Protein AF-A0A2R6HB61-F1 (afdb_monomer_lite)

Foldseek 3Di:
DAQDDQDAAADWDWQDDDPFWTKIFRCCVHLQSQMKIKGWFPQPPDPPPDDDDDDDDDDDDDDDDDDDDDDDDDDDDDDPPPPPDQAQPIEIEMELDAHYPCVVVVNSSRYAHAEYEYFKPLSLHCRQVVCVVRVHEYEYAQLDPDSVVVHPGHYDYDAQADPSRQWGKFFQDSDPVIGGIWTDNLAEIEGEAQKEQRPLQDFDPQNIGGQLVCLVPRSCVRCPPRQYCKYHYSGHHIDRHSHSVSVVCRRVCSNVCNVRSCVPRVVSSVSSVVVSVVD

Secondary structure (DSSP, 8-state):
--S---SPBS--EEEEEETTEEEEES-TTSTT-BEEEEEE-----------------------------------------------TT-EEEEES---BTTHHHHHHTT-EEEEEE--BTT--TTHHHHHHHHT-PEEEETT--SGGGG--S-EEEE-SBSTTS-PEEEEEEEETTEEEEEEE-SSEEEE-SSEE-STTT--TT-SSEE-TTTTTS--TTTTTT---SEEEESBS--B-SSHHHHHHHHHHHHHHHHHHHHHHHHHHHHHHHHHHHT-

Radius of gyration: 23.42 Å; chains: 1; bounding box: 52×62×68 Å

Structure (mmCIF, N/CA/C/O backbone):
data_AF-A0A2R6HB61-F1
#
_entry.id   AF-A0A2R6HB61-F1
#
loop_
_atom_site.group_PDB
_atom_site.id
_atom_site.type_symbol
_atom_site.label_atom_id
_atom_site.label_alt_id
_atom_site.label_comp_id
_atom_site.label_asym_id
_atom_site.label_entity_id
_atom_site.label_seq_id
_atom_site.pdbx_PDB_ins_code
_atom_site.Cartn_x
_atom_site.Cartn_y
_atom_site.Cartn_z
_atom_site.occupancy
_atom_site.B_iso_or_equiv
_atom_site.auth_seq_id
_atom_site.auth_comp_id
_atom_site.auth_asym_id
_atom_site.auth_atom_id
_atom_site.pdbx_PDB_model_num
ATOM 1 N N . MET A 1 1 ? -7.706 -3.345 -22.003 1.00 61.09 1 MET A N 1
ATOM 2 C CA . MET A 1 1 ? -7.916 -3.243 -20.547 1.00 61.09 1 MET A CA 1
ATOM 3 C C . MET A 1 1 ? -7.964 -1.772 -20.173 1.00 61.09 1 MET A C 1
ATOM 5 O O . MET A 1 1 ? -7.109 -1.030 -20.668 1.00 61.09 1 MET A O 1
ATOM 9 N N . PRO A 1 2 ? -8.967 -1.330 -19.395 1.00 75.31 2 PRO A N 1
ATOM 10 C CA . PRO A 1 2 ? -8.960 0.013 -18.829 1.00 75.31 2 PRO A CA 1
ATOM 11 C C . PRO A 1 2 ? -7.730 0.186 -17.927 1.00 75.31 2 PRO A C 1
ATOM 13 O O . PRO A 1 2 ? -7.207 -0.780 -17.363 1.00 75.31 2 PRO A O 1
ATOM 16 N N . ALA A 1 3 ? -7.227 1.416 -17.826 1.00 71.44 3 ALA A N 1
ATOM 17 C CA . ALA A 1 3 ? -6.182 1.727 -16.853 1.00 71.44 3 ALA A CA 1
ATOM 18 C C . ALA A 1 3 ? -6.773 1.729 -15.434 1.00 71.44 3 ALA A C 1
ATOM 20 O O . ALA A 1 3 ? -6.211 1.089 -14.552 1.00 71.44 3 ALA A O 1
ATOM 21 N N . LYS A 1 4 ? -7.930 2.393 -15.283 1.00 78.12 4 LYS A N 1
ATOM 22 C CA . LYS A 1 4 ? -8.701 2.609 -14.053 1.00 78.12 4 LYS A CA 1
ATOM 23 C C . LYS A 1 4 ? -10.201 2.569 -14.366 1.00 78.12 4 LYS A C 1
ATOM 25 O O . LYS A 1 4 ? -10.605 3.109 -15.397 1.00 78.12 4 LYS A O 1
ATOM 30 N N . VAL A 1 5 ? -11.003 2.017 -13.466 1.00 80.81 5 VAL A N 1
ATOM 31 C CA . VAL A 1 5 ? -12.465 2.111 -13.410 1.00 80.81 5 VAL A CA 1
ATOM 32 C C . VAL A 1 5 ? -12.838 2.901 -12.151 1.00 80.81 5 VAL A C 1
ATOM 34 O O . VAL A 1 5 ? -12.236 2.739 -11.092 1.00 80.81 5 VAL A O 1
ATOM 37 N N . THR A 1 6 ? -13.783 3.833 -12.273 1.00 80.94 6 THR A N 1
ATOM 38 C CA . THR A 1 6 ? -14.200 4.718 -11.167 1.00 80.94 6 THR A CA 1
ATOM 39 C C . THR A 1 6 ? -15.570 4.368 -10.594 1.00 80.94 6 THR A C 1
ATOM 41 O O . THR A 1 6 ? -15.931 4.873 -9.537 1.00 80.94 6 THR A O 1
ATOM 44 N N . SER A 1 7 ? -16.345 3.522 -11.274 1.00 81.56 7 SER A N 1
ATOM 45 C CA . SER A 1 7 ? -17.594 2.983 -10.737 1.00 81.56 7 SER A CA 1
ATOM 46 C C . SER A 1 7 ? -17.308 1.900 -9.702 1.00 81.56 7 SER A C 1
ATOM 48 O O . SER A 1 7 ? -16.421 1.082 -9.926 1.00 81.56 7 SER A O 1
ATOM 50 N N . ARG A 1 8 ? -18.121 1.833 -8.644 1.00 89.25 8 ARG A N 1
ATOM 51 C CA . ARG A 1 8 ? -18.080 0.750 -7.650 1.00 89.25 8 ARG A CA 1
ATOM 52 C C . ARG A 1 8 ? -18.164 -0.628 -8.321 1.00 89.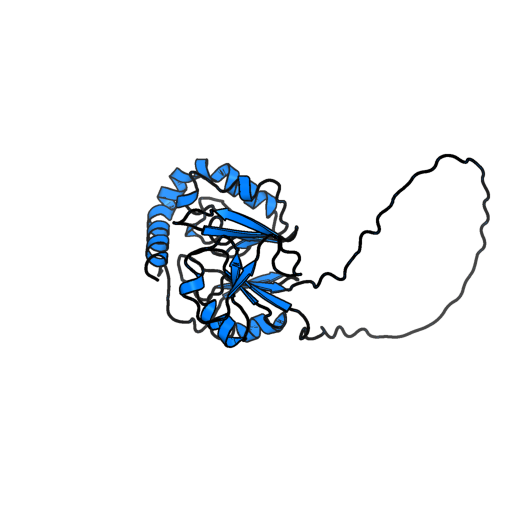25 8 ARG A C 1
ATOM 54 O O . ARG A 1 8 ? -19.012 -0.826 -9.194 1.00 89.25 8 ARG A O 1
ATOM 61 N N . ALA A 1 9 ? -17.326 -1.573 -7.898 1.00 89.50 9 ALA A N 1
ATOM 62 C CA . ALA A 1 9 ? -17.327 -2.930 -8.436 1.00 89.50 9 ALA A CA 1
ATOM 63 C C . ALA A 1 9 ? -18.498 -3.773 -7.896 1.00 89.50 9 ALA A C 1
ATOM 65 O O . ALA A 1 9 ? -18.892 -3.657 -6.733 1.00 89.50 9 ALA A O 1
ATOM 66 N N . SER A 1 10 ? -19.052 -4.645 -8.741 1.00 90.81 10 SER A N 1
ATOM 67 C CA . SER A 1 10 ? -20.101 -5.606 -8.362 1.00 90.81 10 SER A CA 1
ATOM 68 C C . SER A 1 10 ? -19.556 -6.911 -7.781 1.00 90.81 10 SER A C 1
ATOM 70 O O . SER A 1 10 ? -20.318 -7.687 -7.217 1.00 90.81 10 SER A O 1
ATOM 72 N N . GLU A 1 11 ? -18.262 -7.161 -7.947 1.00 92.00 11 GLU A N 1
ATOM 73 C CA . GLU A 1 11 ? -17.544 -8.332 -7.452 1.00 92.00 11 GLU A CA 1
ATOM 74 C C . GLU A 1 11 ? -16.098 -7.941 -7.127 1.00 92.00 11 GLU A C 1
ATOM 76 O O . GLU A 1 11 ? -15.665 -6.829 -7.428 1.00 92.00 11 GLU A O 1
ATOM 81 N N . TYR A 1 12 ? -15.351 -8.849 -6.507 1.00 96.94 12 TYR A N 1
ATOM 82 C CA . TYR A 1 12 ? -13.928 -8.686 -6.235 1.00 96.94 12 TYR A CA 1
ATOM 83 C C . TYR A 1 12 ? -13.213 -10.029 -6.356 1.00 96.94 12 TYR A C 1
ATOM 85 O O . TYR A 1 12 ? -13.816 -11.098 -6.254 1.00 96.94 12 TYR A O 1
ATOM 93 N N . ARG A 1 13 ? -11.893 -9.975 -6.532 1.00 98.31 13 ARG A N 1
ATOM 94 C CA . ARG A 1 13 ? -11.016 -11.142 -6.444 1.00 98.31 13 ARG A CA 1
ATOM 95 C C . ARG A 1 13 ? -10.184 -11.056 -5.173 1.00 98.31 13 ARG A C 1
ATOM 97 O O . ARG A 1 13 ? -9.366 -10.147 -5.052 1.00 98.31 13 ARG A O 1
ATOM 104 N N . VAL A 1 14 ? -10.343 -12.026 -4.275 1.00 98.50 14 VAL A N 1
ATOM 105 C CA . VAL A 1 14 ? -9.378 -12.252 -3.189 1.00 98.50 14 VAL A CA 1
ATOM 106 C C . VAL A 1 14 ? -8.046 -12.654 -3.817 1.00 98.50 14 VAL A C 1
ATOM 108 O O . VAL A 1 14 ? -8.007 -13.557 -4.654 1.00 98.50 14 VAL A O 1
ATOM 111 N N . ILE A 1 15 ? -6.977 -11.954 -3.453 1.00 98.31 15 ILE A N 1
ATOM 112 C CA . ILE A 1 15 ? -5.622 -12.211 -3.959 1.00 98.31 15 ILE A CA 1
ATOM 113 C C . ILE A 1 15 ? -4.767 -12.932 -2.926 1.00 98.31 15 ILE A C 1
ATOM 115 O O . ILE A 1 15 ? -4.015 -13.825 -3.300 1.00 98.31 15 ILE A O 1
ATOM 119 N N . ASP A 1 16 ? -4.969 -12.625 -1.644 1.00 96.06 16 ASP A N 1
ATOM 120 C CA . ASP A 1 16 ? -4.119 -13.099 -0.561 1.00 96.06 16 ASP A CA 1
ATOM 121 C C . ASP A 1 16 ? -4.975 -13.425 0.668 1.00 96.06 16 ASP A C 1
ATOM 123 O O . ASP A 1 16 ? -5.887 -12.670 1.003 1.00 96.06 16 ASP A O 1
ATOM 127 N N . ARG A 1 17 ? -4.664 -14.518 1.372 1.00 97.88 17 ARG A N 1
ATOM 128 C CA . ARG A 1 17 ? -5.171 -14.811 2.723 1.00 97.88 17 ARG A CA 1
ATOM 129 C C . ARG A 1 17 ? -4.016 -15.307 3.577 1.00 97.88 17 ARG A C 1
ATOM 131 O O . ARG A 1 17 ? -3.274 -16.191 3.156 1.00 97.88 17 ARG A O 1
ATOM 138 N N . PHE A 1 18 ? -3.874 -14.750 4.769 1.00 95.56 18 PHE A N 1
ATOM 139 C CA . PHE A 1 18 ? -2.829 -15.111 5.723 1.00 95.56 18 PHE A CA 1
ATOM 140 C C . PHE A 1 18 ? -3.354 -14.918 7.155 1.00 95.56 18 PHE A C 1
ATOM 142 O O . PHE A 1 18 ? -4.407 -14.304 7.330 1.00 95.56 18 PHE A O 1
ATOM 149 N N . PRO A 1 19 ? -2.670 -15.437 8.193 1.00 91.19 19 PRO A N 1
ATOM 150 C CA . PRO A 1 19 ? -3.173 -15.355 9.568 1.00 91.19 19 PRO A CA 1
ATOM 151 C C . PRO A 1 19 ? -3.519 -13.931 10.026 1.00 91.19 19 PRO A C 1
ATOM 153 O O . PRO A 1 19 ? -4.510 -13.738 10.719 1.00 91.19 19 PRO A O 1
ATOM 156 N N . GLY A 1 20 ? -2.740 -12.941 9.580 1.00 93.56 20 GLY A N 1
ATOM 157 C CA . GLY A 1 20 ? -2.920 -11.531 9.926 1.00 93.56 20 GLY A CA 1
ATOM 158 C C . GLY A 1 20 ? -3.808 -10.726 8.973 1.00 93.56 20 GLY A C 1
ATOM 159 O O . GLY A 1 20 ? -3.836 -9.507 9.107 1.00 93.56 20 GLY A O 1
ATOM 160 N N . GLY A 1 21 ? -4.492 -11.335 7.992 1.00 96.75 21 GLY A N 1
ATOM 161 C CA . GLY A 1 21 ? -5.347 -10.553 7.095 1.00 96.75 21 GLY A CA 1
ATOM 162 C C . GLY A 1 21 ? -5.707 -11.155 5.738 1.00 96.75 21 GLY A C 1
ATOM 163 O O . GLY A 1 21 ? -5.531 -12.346 5.454 1.00 96.75 21 GLY A O 1
ATOM 164 N N . VAL A 1 22 ? -6.235 -10.279 4.884 1.00 98.62 22 VAL A N 1
ATOM 165 C CA . VAL A 1 22 ? -6.714 -10.592 3.533 1.00 98.62 22 VAL A CA 1
ATOM 166 C C . VAL A 1 22 ? -6.468 -9.431 2.574 1.00 98.62 22 VAL A C 1
ATOM 168 O O . VAL A 1 22 ? -6.613 -8.267 2.947 1.00 98.62 22 VAL A O 1
ATOM 171 N N . GLY A 1 23 ? -6.130 -9.758 1.327 1.00 98.62 23 GLY A N 1
ATOM 172 C CA . GLY A 1 23 ? -6.000 -8.805 0.228 1.00 98.62 23 GLY A CA 1
ATOM 173 C C . GLY A 1 23 ? -7.040 -9.047 -0.867 1.00 98.62 23 GLY A C 1
ATOM 174 O O . GLY A 1 23 ? -7.374 -10.198 -1.172 1.00 98.62 23 GLY A O 1
ATOM 175 N N . TRP A 1 24 ? -7.529 -7.986 -1.512 1.00 98.69 24 TRP A N 1
ATOM 176 C CA . TRP A 1 24 ? -8.439 -8.090 -2.661 1.00 98.69 24 TRP A CA 1
ATOM 177 C C . TRP A 1 24 ? -8.141 -7.074 -3.764 1.00 98.69 24 TRP A C 1
ATOM 179 O O . TRP A 1 24 ? -7.504 -6.046 -3.549 1.00 98.69 24 TRP A O 1
ATOM 189 N N . ILE A 1 25 ? -8.656 -7.364 -4.961 1.00 98.50 25 ILE A N 1
ATOM 190 C CA . ILE A 1 25 ? -8.730 -6.439 -6.093 1.00 98.50 25 ILE A CA 1
ATOM 191 C C . ILE A 1 25 ? -10.187 -6.362 -6.554 1.00 98.50 25 ILE A C 1
ATOM 193 O O . ILE A 1 25 ? -10.757 -7.369 -6.976 1.00 98.50 25 ILE A O 1
ATOM 197 N N . ALA A 1 26 ? -10.772 -5.164 -6.510 1.00 97.31 26 ALA A N 1
ATOM 198 C CA . ALA A 1 26 ? -12.149 -4.912 -6.949 1.00 97.31 26 ALA A CA 1
ATOM 199 C C . ALA A 1 26 ? -12.317 -5.002 -8.480 1.00 97.31 26 ALA A C 1
ATOM 201 O O . ALA A 1 26 ? -13.315 -5.509 -8.973 1.00 97.31 26 ALA A O 1
ATOM 202 N N . HIS A 1 27 ? -11.308 -4.559 -9.236 1.00 94.88 27 HIS A N 1
ATOM 203 C CA . HIS A 1 27 ? -11.308 -4.564 -10.703 1.00 94.88 27 HIS A CA 1
ATOM 204 C C . HIS A 1 27 ? -10.104 -5.352 -11.246 1.00 94.88 27 HIS A C 1
ATOM 206 O O . HIS A 1 27 ? -9.090 -4.758 -11.633 1.00 94.88 27 HIS A O 1
ATOM 212 N N . PRO A 1 28 ? -10.141 -6.697 -11.218 1.00 93.06 28 PRO A N 1
ATOM 213 C CA . PRO A 1 28 ? -9.009 -7.539 -11.620 1.00 93.06 28 PRO A CA 1
ATOM 214 C C . PRO A 1 28 ? -8.598 -7.379 -13.094 1.00 93.06 28 PRO A C 1
ATOM 216 O O . PRO A 1 28 ? -7.473 -7.725 -13.460 1.00 93.06 28 PRO A O 1
ATOM 219 N N . GLU A 1 29 ? -9.495 -6.860 -13.929 1.00 90.81 29 GLU A N 1
ATOM 220 C CA . GLU A 1 29 ? -9.312 -6.552 -15.346 1.00 90.81 29 GLU A CA 1
ATOM 221 C C . GLU A 1 29 ? -8.618 -5.206 -15.617 1.00 90.81 29 GLU A C 1
ATOM 223 O O . GLU A 1 29 ? -8.231 -4.929 -16.760 1.00 90.81 29 GLU A O 1
ATOM 228 N N . GLU A 1 30 ? -8.463 -4.355 -14.597 1.00 91.94 30 GLU A N 1
ATOM 229 C CA . GLU A 1 30 ? -7.698 -3.118 -14.716 1.00 91.94 30 GLU A CA 1
ATOM 230 C C . GLU A 1 30 ? -6.208 -3.395 -14.872 1.00 91.94 30 GLU A C 1
ATOM 232 O O . GLU A 1 30 ? -5.623 -4.261 -14.224 1.00 91.94 30 GLU A O 1
ATOM 237 N N . THR A 1 31 ? -5.556 -2.550 -15.667 1.00 91.94 31 THR A N 1
ATOM 238 C CA . THR A 1 31 ? -4.100 -2.617 -15.854 1.00 91.94 31 THR A CA 1
ATOM 239 C C . THR A 1 31 ? -3.351 -2.344 -14.547 1.00 91.94 31 THR A C 1
ATOM 241 O O . THR A 1 31 ? -2.302 -2.936 -14.310 1.00 91.94 31 THR A O 1
ATOM 244 N N . MET A 1 32 ? -3.882 -1.454 -13.701 1.00 91.94 32 MET A N 1
ATOM 245 C CA . MET A 1 32 ? -3.258 -1.105 -12.426 1.00 91.94 32 MET A CA 1
ATOM 246 C C . MET A 1 32 ? -3.388 -2.197 -11.365 1.00 91.94 32 MET A C 1
ATOM 248 O O . MET A 1 32 ? -2.577 -2.195 -10.449 1.00 91.94 32 MET A O 1
ATOM 252 N N . GLN A 1 33 ? -4.380 -3.094 -11.453 1.00 96.31 33 GLN A N 1
ATOM 253 C CA . GLN A 1 33 ? -4.638 -4.113 -10.427 1.00 96.31 33 GLN A CA 1
ATOM 254 C C . GLN A 1 33 ? -4.594 -3.540 -8.998 1.00 96.31 33 GLN A C 1
ATOM 256 O O . GLN A 1 33 ? -3.828 -4.006 -8.157 1.00 96.31 33 GLN A O 1
ATOM 261 N N . ARG A 1 34 ? -5.375 -2.479 -8.747 1.00 97.38 34 ARG A N 1
ATOM 262 C CA . ARG A 1 34 ? -5.409 -1.780 -7.454 1.00 97.38 34 ARG A CA 1
ATOM 263 C C . ARG A 1 34 ? -5.819 -2.754 -6.351 1.00 97.38 34 ARG A C 1
ATOM 265 O O . ARG A 1 34 ? -6.962 -3.207 -6.329 1.00 97.38 34 ARG A O 1
ATOM 272 N N . ALA A 1 35 ? -4.868 -3.066 -5.485 1.00 98.38 35 ALA A N 1
ATOM 273 C CA . ALA A 1 35 ? -5.016 -4.003 -4.391 1.00 98.38 35 ALA A CA 1
ATOM 274 C C . ALA A 1 35 ? -5.230 -3.264 -3.073 1.00 98.38 35 ALA A C 1
ATOM 276 O O . ALA A 1 35 ? -4.672 -2.186 -2.855 1.00 98.38 35 ALA A O 1
ATOM 277 N N . SER A 1 36 ? -6.053 -3.854 -2.222 1.00 98.69 36 SER A N 1
ATOM 278 C CA . SER A 1 36 ? -6.436 -3.348 -0.909 1.00 98.69 36 SER A CA 1
ATOM 279 C C . SER A 1 36 ? -6.269 -4.454 0.114 1.00 98.69 36 SER A C 1
ATOM 281 O O . SER A 1 36 ? -6.405 -5.626 -0.237 1.00 98.69 36 SER A O 1
ATOM 283 N N . HIS A 1 37 ? -5.988 -4.081 1.361 1.00 98.69 37 HIS A N 1
ATOM 284 C CA . HIS A 1 37 ? -5.649 -5.042 2.411 1.00 98.69 37 HIS A CA 1
ATOM 285 C C . HIS A 1 37 ? -6.428 -4.755 3.684 1.00 98.69 37 HIS A C 1
ATOM 287 O O . HIS A 1 37 ? -6.576 -3.602 4.072 1.00 98.69 37 HIS A O 1
ATOM 293 N N . ALA A 1 38 ? -6.902 -5.801 4.345 1.00 98.38 38 ALA A N 1
ATOM 294 C CA . ALA A 1 38 ? -7.439 -5.744 5.694 1.00 98.38 38 ALA A CA 1
ATOM 295 C C . ALA A 1 38 ? -6.466 -6.479 6.619 1.00 98.38 38 ALA A C 1
ATOM 297 O O . ALA A 1 38 ? -6.165 -7.652 6.388 1.00 98.38 38 ALA A O 1
ATOM 298 N N . LEU A 1 39 ? -5.956 -5.772 7.625 1.00 97.81 39 LEU A N 1
ATOM 299 C CA . LEU A 1 39 ? -4.934 -6.242 8.556 1.00 97.81 39 LEU A CA 1
ATOM 300 C C . LEU A 1 39 ? -5.551 -6.418 9.937 1.00 97.81 39 LEU A C 1
ATOM 302 O O . LEU A 1 39 ? -6.178 -5.497 10.458 1.00 97.81 39 LEU A O 1
ATOM 306 N N . VAL A 1 40 ? -5.359 -7.586 10.532 1.00 95.62 40 VAL A N 1
ATOM 307 C CA . VAL A 1 40 ? -5.729 -7.844 11.921 1.00 95.62 40 VAL A CA 1
ATOM 308 C C . VAL A 1 40 ? -4.668 -7.220 12.817 1.00 95.62 40 VAL A C 1
ATOM 310 O O . VAL A 1 40 ? -3.478 -7.469 12.636 1.00 95.62 40 VAL A O 1
ATOM 313 N N . ALA A 1 41 ? -5.098 -6.401 13.772 1.00 86.12 41 ALA A N 1
ATOM 314 C CA . ALA A 1 41 ? -4.236 -5.951 14.850 1.00 86.12 41 ALA A CA 1
ATOM 315 C C . ALA A 1 41 ? -4.162 -7.053 15.909 1.00 86.12 41 ALA A C 1
ATOM 317 O O . ALA A 1 41 ? -5.166 -7.357 16.559 1.00 86.12 41 ALA A O 1
ATOM 318 N N . ASP A 1 42 ? -2.979 -7.625 16.105 1.00 68.69 42 ASP A N 1
ATOM 319 C CA . ASP A 1 42 ? -2.716 -8.432 17.288 1.00 68.69 42 ASP A CA 1
ATOM 320 C C . ASP A 1 42 ? -2.546 -7.446 18.440 1.00 68.69 42 ASP A C 1
ATOM 322 O O . ASP A 1 42 ? -1.496 -6.824 18.586 1.00 68.69 42 ASP A O 1
ATOM 326 N N . GLY A 1 43 ? -3.618 -7.215 19.206 1.00 53.09 43 GLY A N 1
ATOM 327 C CA . GLY A 1 43 ? -3.557 -6.339 20.372 1.00 53.09 43 GLY A CA 1
ATOM 328 C C . GLY A 1 43 ? -2.361 -6.754 21.216 1.00 53.09 43 GLY A C 1
ATOM 329 O O . GLY A 1 43 ? -2.285 -7.904 21.649 1.00 53.09 43 GLY A O 1
ATOM 330 N N . THR A 1 44 ? -1.390 -5.858 21.393 1.00 38.84 44 THR A N 1
ATOM 331 C CA . THR A 1 44 ? -0.184 -6.189 22.143 1.00 38.84 44 THR A CA 1
ATOM 332 C C . THR A 1 44 ? -0.592 -6.507 23.578 1.00 38.84 44 THR A C 1
ATOM 334 O O . THR A 1 44 ? -0.789 -5.607 24.394 1.00 38.84 44 THR A O 1
ATOM 337 N N . SER A 1 45 ? -0.726 -7.789 23.920 1.00 36.31 45 SER A N 1
ATOM 338 C CA . SER A 1 45 ? -0.661 -8.229 25.306 1.00 36.31 45 SER A CA 1
ATOM 339 C C . SER A 1 45 ? 0.739 -7.861 25.783 1.00 36.31 45 SER A C 1
ATOM 341 O O . SER A 1 45 ? 1.721 -8.513 25.424 1.00 36.31 45 SER A O 1
ATOM 343 N N . GLY A 1 46 ? 0.827 -6.728 26.482 1.00 33.28 46 GLY A N 1
ATOM 344 C CA . GLY A 1 46 ? 2.074 -6.092 26.864 1.00 33.28 46 GLY A CA 1
ATOM 345 C C . GLY A 1 46 ? 3.024 -7.082 27.522 1.00 33.28 46 GLY A C 1
ATOM 346 O O . GLY A 1 46 ? 2.793 -7.533 28.639 1.00 33.28 46 GLY A O 1
ATOM 347 N N . THR A 1 47 ? 4.131 -7.377 26.849 1.00 30.88 47 THR A N 1
ATOM 348 C CA . THR A 1 47 ? 5.322 -7.848 27.544 1.00 30.88 47 THR A CA 1
ATOM 349 C C . THR A 1 47 ? 6.096 -6.604 27.939 1.00 30.88 47 THR A C 1
ATOM 351 O O . THR A 1 47 ? 6.890 -6.066 27.172 1.00 30.88 47 THR A O 1
ATOM 354 N N . THR A 1 48 ? 5.828 -6.102 29.144 1.00 32.56 48 THR A N 1
ATOM 355 C CA . THR A 1 48 ? 6.758 -5.199 29.816 1.00 32.56 48 THR A CA 1
ATOM 356 C C . THR A 1 48 ? 8.078 -5.945 29.956 1.00 32.56 48 THR A C 1
ATOM 358 O O . THR A 1 48 ? 8.187 -6.870 30.762 1.00 32.56 48 THR A O 1
ATOM 361 N N . ALA A 1 49 ? 9.077 -5.560 29.166 1.00 33.94 49 ALA A N 1
ATOM 362 C CA . ALA A 1 49 ? 10.459 -5.877 29.467 1.00 33.94 49 ALA A CA 1
ATOM 363 C C . ALA A 1 49 ? 10.771 -5.244 30.829 1.00 33.94 49 ALA A C 1
ATOM 365 O O . ALA A 1 49 ? 10.958 -4.032 30.943 1.00 33.94 49 ALA A O 1
ATOM 366 N N . ALA A 1 50 ? 10.734 -6.064 31.879 1.00 39.78 50 ALA A N 1
ATOM 367 C CA . ALA A 1 50 ? 11.261 -5.694 33.176 1.00 39.78 50 ALA A CA 1
ATOM 368 C C . ALA A 1 50 ? 12.736 -5.331 32.982 1.00 39.78 50 ALA A C 1
ATOM 370 O O . ALA A 1 50 ? 13.521 -6.126 32.457 1.00 39.78 50 ALA A O 1
ATOM 371 N N . GLY A 1 51 ? 13.085 -4.102 33.361 1.00 34.88 51 GLY A N 1
ATOM 372 C CA . GLY A 1 51 ? 14.469 -3.676 33.461 1.00 34.88 51 GLY A CA 1
ATOM 373 C C . GLY A 1 51 ? 15.231 -4.633 34.370 1.00 34.88 51 GLY A C 1
ATOM 374 O O . GLY A 1 51 ? 14.724 -5.042 35.412 1.00 34.88 51 GLY A O 1
ATOM 375 N N . ASN A 1 52 ? 16.434 -5.004 33.949 1.00 38.22 52 ASN A N 1
ATOM 376 C CA . ASN A 1 52 ? 17.392 -5.666 34.815 1.00 38.22 52 ASN A CA 1
ATOM 377 C C . ASN A 1 52 ? 18.588 -4.730 34.989 1.00 38.22 52 ASN A C 1
ATOM 379 O O . ASN A 1 52 ? 19.403 -4.562 34.078 1.00 38.22 52 ASN A O 1
ATOM 383 N N . ASP A 1 53 ? 18.640 -4.083 36.144 1.00 38.47 53 ASP A N 1
ATOM 384 C CA . ASP A 1 53 ? 19.730 -3.272 36.652 1.00 38.47 53 ASP A CA 1
ATOM 385 C C . ASP A 1 53 ? 20.516 -4.030 37.739 1.00 38.47 53 ASP A C 1
ATOM 387 O O . ASP A 1 53 ? 19.976 -4.433 38.760 1.00 38.47 53 ASP A O 1
ATOM 391 N N . GLY A 1 54 ? 21.835 -4.162 37.525 1.00 34.84 54 GLY A N 1
ATOM 392 C CA . GLY A 1 54 ? 22.835 -4.614 38.513 1.00 34.84 54 GLY A CA 1
ATOM 393 C C . GLY A 1 54 ? 22.890 -6.138 38.710 1.00 34.84 54 GLY A C 1
ATOM 394 O O . GLY A 1 54 ? 21.880 -6.791 38.888 1.00 34.84 54 GLY A O 1
ATOM 395 N N . GLY A 1 55 ? 24.024 -6.838 38.668 1.00 31.25 55 GLY A N 1
ATOM 396 C CA . GLY A 1 55 ? 25.388 -6.490 39.059 1.00 31.25 55 GLY A CA 1
ATOM 397 C C . GLY A 1 55 ? 25.771 -7.342 40.279 1.00 31.25 55 GLY A C 1
ATOM 398 O O . GLY A 1 55 ? 25.221 -7.120 41.351 1.00 31.25 55 GLY A O 1
ATOM 399 N N . GLY A 1 56 ? 26.702 -8.299 40.148 1.00 32.06 56 GLY A N 1
ATOM 400 C CA . GLY A 1 56 ? 27.245 -9.021 41.311 1.00 32.06 56 GLY A CA 1
ATOM 401 C C . GLY A 1 56 ? 27.879 -10.384 41.020 1.00 32.06 56 GLY A C 1
ATOM 402 O O . GLY A 1 56 ? 27.246 -11.257 40.449 1.00 32.06 56 GLY 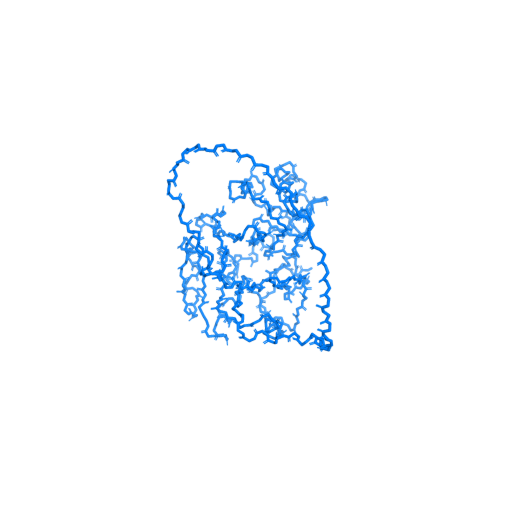A O 1
ATOM 403 N N . ASP A 1 57 ? 29.134 -10.517 41.435 1.00 34.59 57 ASP A N 1
ATOM 404 C CA . ASP A 1 57 ? 30.147 -11.547 41.177 1.00 34.59 57 ASP A CA 1
ATOM 405 C C . ASP A 1 57 ? 30.092 -12.808 42.088 1.00 34.59 57 ASP A C 1
ATOM 407 O O . ASP A 1 57 ? 29.576 -12.756 43.200 1.00 34.59 57 ASP A O 1
ATOM 411 N N . ALA A 1 58 ? 30.724 -13.883 41.584 1.00 36.56 58 ALA A N 1
ATOM 412 C CA . ALA A 1 58 ? 31.378 -15.050 42.210 1.00 36.56 58 ALA A CA 1
ATOM 413 C C . ALA A 1 58 ? 30.686 -15.961 43.252 1.00 36.56 58 ALA A C 1
ATOM 415 O O . ALA A 1 58 ? 30.279 -15.547 44.333 1.00 36.56 58 ALA A O 1
ATOM 416 N N . GLY A 1 59 ? 30.801 -17.280 43.016 1.00 31.78 59 GLY A N 1
ATOM 417 C CA . GLY A 1 59 ? 30.725 -18.300 44.073 1.00 31.78 59 GLY A CA 1
ATOM 418 C C . GLY A 1 59 ? 30.626 -19.748 43.576 1.00 31.78 59 GLY A C 1
ATOM 419 O O . GLY A 1 59 ? 29.606 -20.162 43.052 1.00 31.78 59 GLY A O 1
ATOM 420 N N . SER A 1 60 ? 31.697 -20.513 43.764 1.00 35.53 60 SER A N 1
ATOM 421 C CA . SER A 1 60 ? 31.933 -21.917 43.394 1.00 35.53 60 SER A CA 1
ATOM 422 C C . SER A 1 60 ? 31.145 -22.981 44.186 1.00 35.53 60 SER A C 1
ATOM 424 O O . SER A 1 60 ? 30.985 -22.815 45.392 1.00 35.53 60 SER A O 1
ATOM 426 N N . GLY A 1 61 ? 30.916 -24.158 43.577 1.00 31.00 61 GLY A N 1
ATOM 427 C CA . GLY A 1 61 ? 31.191 -25.456 44.229 1.00 31.00 61 GLY A CA 1
ATOM 428 C C . GLY A 1 61 ? 30.064 -26.501 44.353 1.00 31.00 61 GLY A C 1
ATOM 429 O O . GLY A 1 61 ? 29.104 -26.282 45.078 1.00 31.00 61 GLY A O 1
ATOM 430 N N . ALA A 1 62 ? 30.343 -27.674 43.764 1.00 37.69 62 ALA A N 1
ATOM 431 C CA . ALA A 1 62 ? 30.026 -29.052 44.187 1.00 37.69 62 ALA A CA 1
ATOM 432 C C . ALA A 1 62 ? 28.604 -29.652 44.021 1.00 37.69 62 ALA A C 1
ATOM 434 O O . ALA A 1 62 ? 27.679 -29.355 44.766 1.00 37.69 62 ALA A O 1
ATOM 435 N N . ASP A 1 63 ? 28.518 -30.564 43.043 1.00 33.53 63 ASP A N 1
ATOM 436 C CA . ASP A 1 63 ? 28.248 -32.015 43.132 1.00 33.53 63 ASP A CA 1
ATOM 437 C C . ASP A 1 63 ? 27.161 -32.545 44.093 1.00 33.53 63 ASP A C 1
ATOM 439 O O . ASP A 1 63 ? 27.235 -32.372 45.309 1.00 33.53 63 ASP A O 1
ATOM 443 N N . GLY A 1 64 ? 26.240 -33.353 43.551 1.00 34.91 64 GLY A N 1
ATOM 444 C CA . GLY A 1 64 ? 25.373 -34.239 44.336 1.00 34.91 64 GLY A CA 1
ATOM 445 C C . GLY A 1 64 ? 24.213 -34.843 43.541 1.00 34.91 64 GLY A C 1
ATOM 446 O O . GLY A 1 64 ? 23.145 -34.246 43.457 1.00 34.91 64 GLY A O 1
ATOM 447 N N . GLU A 1 65 ? 24.427 -36.034 42.980 1.00 35.78 65 GLU A N 1
ATOM 448 C CA . GLU A 1 65 ? 23.396 -36.932 42.437 1.00 35.78 65 GLU A CA 1
ATOM 449 C C . GLU A 1 65 ? 22.348 -37.330 43.494 1.00 35.78 65 GLU A C 1
ATOM 451 O O . GLU A 1 65 ? 22.678 -37.550 44.659 1.00 35.78 65 GLU A O 1
ATOM 456 N N . SER A 1 66 ? 21.096 -37.530 43.071 1.00 38.97 66 SER A N 1
ATOM 457 C CA . SER A 1 66 ? 20.313 -38.717 43.459 1.00 38.97 66 SER A CA 1
ATOM 458 C C . SER A 1 66 ? 19.037 -38.849 42.625 1.00 38.97 66 SER A C 1
ATOM 460 O O . SER A 1 66 ? 18.221 -37.932 42.540 1.00 38.97 66 SER A O 1
ATOM 462 N N . ASP A 1 67 ? 18.899 -40.031 42.031 1.00 35.81 67 ASP A N 1
ATOM 463 C CA . ASP A 1 67 ? 17.683 -40.587 41.449 1.00 35.81 67 ASP A CA 1
ATOM 464 C C . ASP A 1 67 ? 16.631 -40.884 42.527 1.00 35.81 67 ASP A C 1
ATOM 466 O O . ASP A 1 67 ? 16.972 -41.348 43.619 1.00 35.81 67 ASP A O 1
ATOM 470 N N . VAL A 1 68 ? 15.349 -40.726 42.182 1.00 46.06 68 VAL A N 1
ATOM 471 C CA . VAL A 1 68 ? 14.264 -41.565 42.715 1.00 46.06 68 VAL A CA 1
ATOM 472 C C . VAL A 1 68 ? 13.084 -41.615 41.744 1.00 46.06 68 VAL A C 1
ATOM 474 O O . VAL A 1 68 ? 12.609 -40.598 41.242 1.00 46.06 68 VAL A O 1
ATOM 477 N N . ASP A 1 69 ? 12.648 -42.848 41.515 1.00 32.28 69 ASP A N 1
ATOM 478 C CA . ASP A 1 69 ? 11.581 -43.305 40.637 1.00 32.28 69 ASP A CA 1
ATOM 479 C C . ASP A 1 69 ? 10.147 -42.934 41.076 1.00 32.28 69 ASP A C 1
ATOM 481 O O . ASP A 1 69 ? 9.869 -42.662 42.244 1.00 32.28 69 ASP A O 1
ATOM 485 N N . ALA A 1 70 ? 9.239 -43.146 40.113 1.00 38.50 70 ALA A N 1
ATOM 486 C CA . ALA A 1 70 ? 7.936 -43.815 40.254 1.00 38.50 70 ALA A CA 1
ATOM 487 C C . ALA A 1 70 ? 6.637 -42.986 40.422 1.00 38.50 70 ALA A C 1
ATOM 489 O O . ALA A 1 70 ? 6.238 -42.586 41.508 1.00 38.50 70 ALA A O 1
ATOM 490 N N . GLU A 1 71 ? 5.918 -42.950 39.291 1.00 34.44 71 GLU A N 1
ATOM 491 C CA . GLU A 1 71 ? 4.564 -43.501 39.063 1.00 34.44 71 GLU A CA 1
ATOM 492 C C . GLU A 1 71 ? 3.263 -42.763 39.449 1.00 34.44 71 GLU A C 1
ATOM 494 O O . GLU A 1 71 ? 3.085 -42.195 40.522 1.00 34.44 71 GLU A O 1
ATOM 499 N N . SER A 1 72 ? 2.287 -43.017 38.554 1.00 34.94 72 SER A N 1
ATOM 500 C CA . SER A 1 72 ? 0.818 -42.886 38.633 1.00 34.94 72 SER A CA 1
ATOM 501 C C . SER A 1 72 ? 0.249 -41.475 38.424 1.00 34.94 72 SER A C 1
ATOM 503 O O . SER A 1 72 ? 0.716 -40.517 39.016 1.00 34.94 72 SER A O 1
ATOM 505 N N . GLY A 1 73 ? -0.765 -41.222 37.597 1.00 29.53 73 GLY A N 1
ATOM 506 C CA . GLY A 1 73 ? -1.651 -42.038 36.770 1.00 29.53 73 GLY A CA 1
ATOM 507 C C . GLY A 1 73 ? -2.965 -41.258 36.569 1.00 29.53 73 GLY A C 1
ATOM 508 O O . GLY A 1 73 ? -3.328 -40.513 37.471 1.00 29.53 73 GLY A O 1
ATOM 509 N N . VAL A 1 74 ? -3.682 -41.518 35.458 1.00 39.16 74 VAL A N 1
ATOM 510 C CA . VAL A 1 74 ? -5.156 -41.343 35.300 1.00 39.16 74 VAL A CA 1
ATOM 511 C C . VAL A 1 74 ? -5.621 -39.850 35.228 1.00 39.16 74 VAL A C 1
ATOM 513 O O . VAL A 1 74 ? -5.119 -39.016 35.960 1.00 39.16 74 VAL A O 1
ATOM 516 N N . ASP A 1 75 ? -6.514 -39.330 34.374 1.00 31.81 75 ASP A N 1
ATOM 517 C CA . ASP A 1 75 ? -7.599 -39.859 33.546 1.00 31.81 75 ASP A CA 1
ATOM 518 C C . ASP A 1 75 ? -7.983 -38.868 32.414 1.00 31.81 75 ASP A C 1
ATOM 520 O O . ASP A 1 75 ? -7.792 -37.659 32.517 1.00 31.81 75 ASP A O 1
ATOM 524 N N . GLU A 1 76 ? -8.546 -39.456 31.361 1.00 35.56 76 GLU A N 1
ATOM 525 C CA . GLU A 1 76 ? -9.689 -39.073 30.516 1.00 35.56 76 GLU A CA 1
ATOM 526 C C . GLU A 1 76 ? -10.080 -37.640 30.062 1.00 35.56 76 GLU A C 1
ATOM 528 O O . GLU A 1 76 ? -10.400 -36.733 30.822 1.00 35.56 76 GLU A O 1
ATOM 533 N N . SER A 1 77 ? -10.409 -37.634 28.758 1.00 34.50 77 SER A N 1
ATOM 534 C CA . SER A 1 77 ? -11.590 -37.025 28.116 1.00 34.50 77 SER A CA 1
ATOM 535 C C . SER A 1 77 ? -11.561 -35.538 27.750 1.00 34.50 77 SER A C 1
ATOM 537 O O . SER A 1 77 ? -11.316 -34.649 28.554 1.00 34.50 77 SER A O 1
ATOM 539 N N . GLY A 1 78 ? -11.909 -35.274 26.490 1.00 31.52 78 GLY A N 1
ATOM 540 C CA . GLY A 1 78 ? -12.176 -33.929 25.998 1.00 31.52 78 GLY A CA 1
ATOM 541 C C . GLY A 1 78 ? -11.918 -33.815 24.508 1.00 31.52 78 GLY A C 1
ATOM 542 O O . GLY A 1 78 ? -10.860 -33.360 24.091 1.00 31.52 78 GLY A O 1
ATOM 543 N N . ALA A 1 79 ? -12.881 -34.248 23.696 1.00 39.75 79 ALA A N 1
ATOM 544 C CA . ALA A 1 79 ? -12.913 -33.942 22.275 1.00 39.75 79 ALA A CA 1
ATOM 545 C C . ALA A 1 79 ? -12.888 -32.414 22.084 1.00 39.75 79 ALA A C 1
ATOM 547 O O . ALA A 1 79 ? -13.895 -31.742 22.289 1.00 39.75 79 ALA A O 1
ATOM 548 N N . GLY A 1 80 ? -11.731 -31.872 21.705 1.00 30.91 80 GLY A N 1
ATOM 549 C CA . GLY A 1 80 ? -11.584 -30.487 21.277 1.00 30.91 80 GLY A CA 1
ATOM 550 C C . GLY A 1 80 ? -12.138 -30.332 19.868 1.00 30.91 80 GLY A C 1
ATOM 551 O O . GLY A 1 80 ? -11.391 -30.378 18.893 1.00 30.91 80 GLY A O 1
ATOM 552 N N . GLY A 1 81 ? -13.460 -30.194 19.758 1.00 32.09 81 GLY A N 1
ATOM 553 C CA . GLY A 1 81 ? -14.066 -29.573 18.590 1.00 32.09 81 GLY A CA 1
ATOM 554 C C . GLY A 1 81 ? -13.505 -28.161 18.488 1.00 32.09 81 GLY A C 1
ATOM 555 O O . GLY A 1 81 ? -13.782 -27.326 19.344 1.00 32.09 81 GLY A O 1
ATOM 556 N N . GLY A 1 82 ? -12.655 -27.929 17.490 1.00 36.31 82 GLY A N 1
ATOM 557 C CA . GLY A 1 82 ? -12.170 -26.603 17.136 1.00 36.31 82 GLY A CA 1
ATOM 558 C C . GLY A 1 82 ? -13.330 -25.771 16.613 1.00 36.31 82 GLY A C 1
ATOM 559 O O . GLY A 1 82 ? -13.545 -25.684 15.408 1.00 36.31 82 GLY A O 1
ATOM 560 N N . GLU A 1 83 ? -14.099 -25.191 17.523 1.00 40.34 83 GLU A N 1
ATOM 561 C CA . GLU A 1 83 ? -14.938 -24.048 17.214 1.00 40.34 83 GLU A CA 1
ATOM 562 C C . GLU A 1 83 ? -13.992 -22.851 17.126 1.00 40.34 83 GLU A C 1
ATOM 564 O O . GLU A 1 83 ? -13.509 -22.332 18.129 1.00 40.34 83 GLU A O 1
ATOM 569 N N . THR A 1 84 ? -13.644 -22.467 15.897 1.00 44.47 84 THR A N 1
ATOM 570 C CA . THR A 1 84 ? -13.063 -21.155 15.605 1.00 44.47 84 THR A CA 1
ATOM 571 C C . THR A 1 84 ? -13.964 -20.099 16.225 1.00 44.47 84 THR A C 1
ATOM 573 O O . THR A 1 84 ? -15.079 -19.883 15.748 1.00 44.47 84 THR A O 1
ATOM 576 N N . GLU A 1 85 ? -13.481 -19.472 17.294 1.00 42.84 85 GLU A N 1
ATOM 577 C CA . GLU A 1 85 ? -14.080 -18.287 17.891 1.00 42.84 85 GLU A CA 1
ATOM 578 C C . GLU A 1 85 ? -14.326 -17.266 16.772 1.00 42.84 85 GLU A C 1
ATOM 580 O O . GLU A 1 85 ? -13.402 -16.812 16.091 1.00 42.84 85 GLU A O 1
ATOM 585 N N . VAL A 1 86 ? -15.599 -16.968 16.513 1.00 45.84 86 VAL A N 1
ATOM 586 C CA . VAL A 1 86 ? -16.005 -15.954 15.541 1.00 45.84 86 VAL A CA 1
ATOM 587 C C . VAL A 1 86 ? -15.500 -14.612 16.073 1.00 45.84 86 VAL A C 1
ATOM 589 O O . VAL A 1 86 ? -15.952 -14.145 17.115 1.00 45.84 86 VAL A O 1
ATOM 592 N N . GLY A 1 87 ? -14.511 -14.041 15.380 1.00 44.81 87 GLY A N 1
ATOM 593 C CA . GLY A 1 87 ? -13.642 -12.954 15.839 1.00 44.81 87 GLY A CA 1
ATOM 594 C C . GLY A 1 87 ? -14.289 -11.574 15.956 1.00 44.81 87 GLY A C 1
ATOM 595 O O . GLY A 1 87 ? -13.779 -10.621 15.378 1.00 44.81 87 GLY A O 1
ATOM 596 N N . ALA A 1 88 ? -15.374 -11.439 16.717 1.00 51.81 88 ALA A N 1
ATOM 597 C CA . ALA A 1 88 ? -16.050 -10.158 16.931 1.00 51.81 88 ALA A CA 1
ATOM 598 C C . ALA A 1 88 ? -15.193 -9.115 17.685 1.00 51.81 88 ALA A C 1
ATOM 600 O O . ALA A 1 88 ? -15.456 -7.922 17.554 1.00 51.81 88 ALA A O 1
ATOM 601 N N . ASP A 1 89 ? -14.143 -9.543 18.398 1.00 70.31 89 ASP A N 1
ATOM 602 C CA . ASP A 1 89 ? -13.290 -8.669 19.224 1.00 70.31 89 ASP A CA 1
ATOM 603 C C . ASP A 1 89 ? -11.971 -8.235 18.562 1.00 70.31 89 ASP A C 1
ATOM 605 O O . ASP A 1 89 ? -11.218 -7.444 19.131 1.00 70.31 89 ASP A O 1
ATOM 609 N N . ARG A 1 90 ? -11.658 -8.721 17.354 1.00 90.38 90 ARG A N 1
ATOM 610 C CA . ARG A 1 90 ? -10.410 -8.341 16.676 1.00 90.38 90 ARG A CA 1
ATOM 611 C C . ARG A 1 90 ? -10.590 -7.041 15.902 1.00 90.38 90 ARG A C 1
ATOM 613 O O . ARG A 1 90 ? -11.494 -6.921 15.077 1.00 90.38 90 ARG A O 1
ATOM 620 N N . ALA A 1 91 ? -9.702 -6.082 16.145 1.00 94.81 91 ALA A N 1
ATOM 621 C CA . ALA A 1 91 ? -9.650 -4.829 15.403 1.00 94.81 91 ALA A CA 1
ATOM 622 C C . ALA A 1 91 ? -8.998 -5.046 14.029 1.00 94.81 91 ALA A C 1
ATOM 624 O O . ALA A 1 91 ? -7.892 -5.581 13.935 1.00 94.81 91 ALA A O 1
ATOM 625 N N . VAL A 1 92 ? -9.671 -4.601 12.968 1.00 97.81 92 VAL A N 1
ATOM 626 C CA . VAL A 1 92 ? -9.193 -4.706 11.586 1.00 97.81 92 VAL A CA 1
ATOM 627 C C . VAL A 1 92 ? -8.930 -3.324 10.998 1.00 97.81 92 VAL A C 1
ATOM 629 O O . VAL A 1 92 ? -9.787 -2.442 11.024 1.00 97.81 92 VAL A O 1
ATOM 632 N N . TRP A 1 93 ? -7.748 -3.150 10.421 1.00 98.50 93 TRP A N 1
ATOM 633 C CA . TRP A 1 93 ? -7.319 -1.926 9.754 1.00 98.50 93 TRP A CA 1
ATOM 634 C C . TRP A 1 93 ? -7.319 -2.124 8.249 1.00 98.50 93 TRP A C 1
ATOM 636 O O . TRP A 1 93 ? -6.662 -3.027 7.733 1.00 98.50 93 TRP A O 1
ATOM 646 N N . VAL A 1 94 ? -8.057 -1.280 7.533 1.00 98.69 94 VAL A N 1
ATOM 647 C CA . VAL A 1 94 ? -8.199 -1.412 6.082 1.00 98.69 94 VAL A CA 1
ATOM 648 C C . VAL A 1 94 ? -7.299 -0.416 5.365 1.00 98.69 94 VAL A C 1
ATOM 650 O O . VAL A 1 94 ? -7.481 0.786 5.506 1.00 98.69 94 VAL A O 1
ATOM 653 N N . VAL A 1 95 ? -6.353 -0.897 4.566 1.00 98.81 95 VAL A N 1
ATOM 654 C CA . VAL A 1 95 ? -5.320 -0.095 3.903 1.00 98.81 95 VAL A CA 1
ATOM 655 C C . VAL A 1 95 ? -5.638 0.105 2.419 1.00 98.81 95 VAL A C 1
ATOM 657 O O . VAL A 1 95 ? -5.876 -0.859 1.686 1.00 98.81 95 VAL A O 1
ATOM 660 N N . ASP A 1 96 ? -5.609 1.367 1.978 1.00 98.44 96 ASP A N 1
ATOM 661 C CA . ASP A 1 96 ? -5.808 1.818 0.594 1.00 98.44 96 ASP A CA 1
ATOM 662 C C . ASP A 1 96 ? -7.028 1.156 -0.109 1.00 98.44 96 ASP A C 1
ATOM 664 O O . ASP A 1 96 ? -6.882 0.565 -1.190 1.00 98.44 96 ASP A O 1
ATOM 668 N N . PRO A 1 97 ? -8.249 1.205 0.467 1.00 98.19 97 PRO A N 1
ATOM 669 C CA . PRO A 1 97 ? -9.386 0.420 -0.017 1.00 98.19 97 PRO A CA 1
ATOM 670 C C . PRO A 1 97 ? -9.924 0.869 -1.378 1.00 98.19 97 PRO A C 1
ATOM 672 O O . PRO A 1 97 ? -10.171 2.054 -1.603 1.00 98.19 97 PRO A O 1
ATOM 675 N N . VAL A 1 98 ? -10.203 -0.100 -2.249 1.00 97.94 98 VAL A N 1
ATOM 676 C CA . VAL A 1 98 ? -11.125 0.025 -3.383 1.00 97.94 98 VAL A CA 1
ATOM 677 C C . VAL A 1 98 ? -12.372 -0.797 -3.069 1.00 97.94 98 VAL A C 1
ATOM 679 O O . VAL A 1 98 ? -12.274 -1.991 -2.776 1.00 97.94 98 VAL A O 1
ATOM 682 N N . ASP A 1 99 ? -13.537 -0.156 -3.108 1.00 96.75 99 ASP A N 1
ATOM 683 C CA . ASP A 1 99 ? -14.802 -0.744 -2.677 1.00 96.75 99 ASP A CA 1
ATOM 684 C C . ASP A 1 99 ? -15.394 -1.687 -3.735 1.00 96.75 99 ASP A C 1
ATOM 686 O O . ASP A 1 99 ? -15.335 -1.442 -4.944 1.00 96.75 99 ASP A O 1
ATOM 690 N N . ALA A 1 100 ? -16.027 -2.756 -3.262 1.00 97.06 100 ALA A N 1
ATOM 691 C CA . ALA A 1 100 ? -16.782 -3.698 -4.073 1.00 97.06 100 ALA A CA 1
ATOM 692 C C . ALA A 1 100 ? -17.960 -4.258 -3.268 1.00 97.06 100 ALA A C 1
ATOM 694 O O . ALA A 1 100 ? -17.974 -4.217 -2.038 1.00 97.06 100 ALA A O 1
ATOM 695 N N . ALA A 1 101 ? -18.976 -4.787 -3.944 1.00 96.12 101 ALA A N 1
ATOM 696 C CA . ALA A 1 101 ? -20.016 -5.540 -3.249 1.00 96.12 101 ALA A CA 1
ATOM 697 C C . ALA A 1 101 ? -19.415 -6.794 -2.583 1.00 96.12 101 ALA A C 1
ATOM 699 O O . ALA A 1 101 ? -18.636 -7.507 -3.211 1.00 96.12 101 ALA A O 1
ATOM 700 N N . GLY A 1 102 ? -19.782 -7.068 -1.327 1.00 96.31 102 GLY A N 1
ATOM 701 C CA . GLY A 1 102 ? -19.351 -8.265 -0.596 1.00 96.31 102 GLY A CA 1
ATOM 702 C C . GLY A 1 102 ? -18.046 -8.132 0.211 1.00 96.31 102 GLY A C 1
ATOM 703 O O . GLY A 1 102 ? -17.596 -9.126 0.783 1.00 96.31 102 GLY A O 1
ATOM 704 N N . ILE A 1 103 ? -17.383 -6.963 0.209 1.00 97.38 103 ILE A N 1
ATOM 705 C CA . ILE A 1 103 ? -16.113 -6.791 0.945 1.00 97.38 103 ILE A CA 1
ATOM 706 C C . ILE A 1 103 ? -16.318 -6.627 2.448 1.00 97.38 103 ILE A C 1
ATOM 708 O O . ILE A 1 103 ? -15.418 -6.952 3.213 1.00 97.38 103 ILE A O 1
ATOM 712 N N . ASP A 1 104 ? -17.476 -6.126 2.883 1.00 97.50 104 ASP A N 1
ATOM 713 C CA . ASP A 1 104 ? -17.749 -5.961 4.312 1.00 97.50 104 ASP A CA 1
ATOM 714 C C . ASP A 1 104 ? -17.882 -7.339 4.975 1.00 97.50 104 ASP A C 1
ATOM 716 O O . ASP A 1 104 ? -17.332 -7.563 6.048 1.00 97.50 104 ASP A O 1
ATOM 720 N N . GLU A 1 105 ? -18.525 -8.288 4.291 1.00 97.19 105 GLU A N 1
ATOM 721 C CA . GLU A 1 105 ? -18.616 -9.687 4.702 1.00 97.19 105 GLU A CA 1
ATOM 722 C C . GLU A 1 105 ? -17.237 -10.355 4.736 1.00 97.19 105 GLU A C 1
ATOM 724 O O . GLU A 1 105 ? -16.931 -11.055 5.696 1.00 97.19 105 GLU A O 1
ATOM 729 N N . LEU A 1 106 ? -16.385 -10.092 3.735 1.00 97.81 106 LEU A N 1
ATOM 730 C CA . LEU A 1 106 ? -15.004 -10.584 3.712 1.00 97.81 106 LEU A CA 1
ATOM 731 C C . LEU A 1 106 ? -14.200 -10.076 4.913 1.00 97.81 106 LEU A C 1
ATOM 733 O O . LEU A 1 106 ? -13.481 -10.841 5.549 1.00 97.81 106 LEU A O 1
ATOM 737 N N . ILE A 1 107 ? -14.299 -8.779 5.211 1.00 97.88 107 ILE A N 1
ATOM 738 C CA . ILE A 1 107 ? -13.582 -8.148 6.324 1.00 97.88 107 ILE A CA 1
ATOM 739 C C . ILE A 1 107 ? -14.096 -8.688 7.666 1.00 97.88 107 ILE A C 1
ATOM 741 O O . ILE A 1 107 ? -13.293 -8.969 8.557 1.00 97.88 107 ILE A O 1
ATOM 745 N N . ALA A 1 108 ? -15.408 -8.904 7.789 1.00 96.38 108 ALA A N 1
ATOM 746 C CA . ALA A 1 108 ? -16.036 -9.436 8.997 1.00 96.38 108 ALA A CA 1
ATOM 747 C C . ALA A 1 108 ? -15.562 -10.856 9.367 1.00 96.38 108 ALA A C 1
ATOM 749 O O . ALA A 1 108 ? -15.647 -11.233 10.534 1.00 96.38 108 ALA A O 1
ATOM 750 N N . GLU A 1 109 ? -15.009 -11.633 8.422 1.00 95.94 109 GLU A N 1
ATOM 751 C CA . GLU A 1 109 ? -14.337 -12.912 8.723 1.00 95.94 109 GLU A CA 1
ATOM 752 C C . GLU A 1 109 ? -13.115 -12.726 9.649 1.00 95.94 109 GLU A C 1
ATOM 754 O O . GLU A 1 109 ? -12.730 -13.641 10.382 1.00 95.94 109 GLU A O 1
ATOM 759 N N . TYR A 1 110 ? -12.495 -11.543 9.621 1.00 95.81 110 TYR A N 1
ATOM 760 C CA . TYR A 1 110 ? -11.272 -11.224 10.357 1.00 95.81 110 TYR A CA 1
ATOM 761 C C . TYR A 1 110 ? -11.545 -10.403 11.620 1.00 95.81 110 TYR A C 1
ATOM 763 O O . TYR A 1 110 ? -10.855 -10.607 12.622 1.00 95.81 110 TYR A O 1
ATOM 771 N N . GLY A 1 111 ? -12.569 -9.548 11.601 1.00 95.62 111 GLY A N 1
ATOM 772 C CA . GLY A 1 111 ? -13.038 -8.811 12.770 1.00 95.62 111 GLY A CA 1
ATOM 773 C C . GLY A 1 111 ? -13.771 -7.519 12.425 1.00 95.62 111 GLY A C 1
ATOM 774 O O . GLY A 1 111 ? -14.322 -7.371 11.334 1.00 95.62 111 GLY A O 1
ATOM 775 N N . THR A 1 112 ? -13.786 -6.579 13.365 1.00 96.31 112 THR A N 1
ATOM 776 C CA . THR A 1 112 ? -14.488 -5.298 13.223 1.00 96.31 112 THR A CA 1
ATOM 777 C C . THR A 1 112 ? -13.530 -4.224 12.724 1.00 96.31 112 THR A C 1
ATOM 779 O O . THR A 1 112 ? -12.425 -4.078 13.246 1.00 96.31 112 THR A O 1
ATOM 782 N N . VAL A 1 113 ? -13.949 -3.442 11.726 1.00 98.00 113 VAL A N 1
ATOM 783 C CA . VAL A 1 113 ? -13.138 -2.332 11.212 1.00 98.00 113 VAL A CA 1
ATOM 784 C C . VAL A 1 113 ? -12.902 -1.310 12.324 1.00 98.00 113 VAL A C 1
ATOM 786 O O . VAL A 1 113 ? -13.851 -0.756 12.869 1.00 98.00 113 VAL A O 1
ATOM 789 N N . ALA A 1 114 ? -11.634 -1.049 12.633 1.00 97.62 114 ALA A N 1
ATOM 790 C CA . ALA A 1 114 ? -11.205 -0.057 13.616 1.00 97.62 114 ALA A CA 1
ATOM 791 C C . ALA A 1 114 ? -10.797 1.272 12.963 1.00 97.62 114 ALA A C 1
ATOM 793 O O . ALA A 1 114 ? -10.966 2.334 13.556 1.00 97.62 114 ALA A O 1
ATOM 794 N N . GLY A 1 115 ? -10.306 1.225 11.723 1.00 98.38 115 GLY A N 1
ATOM 795 C CA . GLY A 1 115 ? -9.875 2.403 10.981 1.00 98.38 115 GLY A CA 1
ATOM 796 C C . GLY A 1 115 ? -9.532 2.084 9.530 1.00 98.38 115 GLY A C 1
ATOM 797 O O . GLY A 1 115 ? -9.273 0.934 9.162 1.00 98.38 115 GLY A O 1
ATOM 798 N N . VAL A 1 116 ? -9.532 3.121 8.693 1.00 98.88 116 VAL A N 1
ATOM 799 C CA . VAL A 1 116 ? -9.112 3.033 7.289 1.00 98.88 116 VAL A CA 1
ATOM 800 C C . VAL A 1 116 ? -7.822 3.817 7.102 1.00 98.88 116 VAL A C 1
ATOM 802 O O . VAL A 1 116 ? -7.784 4.994 7.421 1.00 98.88 116 VAL A O 1
ATOM 805 N N . VAL A 1 117 ? -6.771 3.212 6.564 1.00 98.75 117 VAL A N 1
ATOM 806 C CA . VAL A 1 117 ? -5.458 3.840 6.374 1.00 98.75 117 VAL A CA 1
ATOM 807 C C . VAL A 1 117 ? -5.252 4.192 4.907 1.00 98.75 117 VAL A C 1
ATOM 809 O O . VAL A 1 117 ? -5.493 3.364 4.030 1.00 98.75 117 VAL A O 1
ATOM 812 N N . VAL A 1 118 ? -4.760 5.402 4.637 1.00 98.62 118 VAL A N 1
ATOM 813 C CA . VAL A 1 118 ? -4.286 5.793 3.302 1.00 98.62 118 VAL A CA 1
ATOM 814 C C . VAL A 1 118 ? -2.790 6.061 3.363 1.00 98.62 118 VAL A C 1
ATOM 816 O O . VAL A 1 118 ? -2.335 6.942 4.092 1.00 98.62 118 VAL A O 1
ATOM 819 N N . LEU A 1 119 ? -2.025 5.310 2.578 1.00 98.44 119 LEU A N 1
ATOM 820 C CA . LEU A 1 119 ? -0.562 5.323 2.604 1.00 98.44 119 LEU A CA 1
ATOM 821 C C . LEU A 1 119 ? 0.061 6.019 1.384 1.00 98.44 119 LEU A C 1
ATOM 823 O O . LEU A 1 119 ? 1.218 6.430 1.442 1.00 98.44 119 LEU A O 1
ATOM 827 N N . SER A 1 120 ? -0.710 6.283 0.324 1.00 97.00 120 SER A N 1
ATOM 828 C CA . SER A 1 120 ? -0.290 7.134 -0.802 1.00 97.00 120 SER A CA 1
ATOM 829 C C . SER A 1 120 ? -1.253 8.296 -1.035 1.00 97.00 120 SER A C 1
ATOM 831 O O . SER A 1 120 ? -2.473 8.145 -0.958 1.00 97.00 120 SER A O 1
ATOM 833 N N . SER A 1 121 ? -0.722 9.463 -1.417 1.00 94.62 121 SER A N 1
ATOM 834 C CA . SER A 1 121 ? -1.546 10.611 -1.822 1.00 94.62 121 SER A CA 1
ATOM 835 C C . SER A 1 121 ? -2.411 10.342 -3.058 1.00 94.62 121 SER A C 1
ATOM 837 O O . SER A 1 121 ? -3.352 11.088 -3.306 1.00 94.62 121 SER A O 1
ATOM 839 N N . TYR A 1 122 ? -2.122 9.282 -3.819 1.00 93.81 122 TYR A N 1
ATOM 840 C CA . TYR A 1 122 ? -2.938 8.827 -4.949 1.00 93.81 122 TYR A CA 1
ATOM 841 C C . TYR A 1 122 ? -3.909 7.696 -4.577 1.00 93.81 122 TYR A C 1
ATOM 843 O O . TYR A 1 122 ? -4.682 7.234 -5.421 1.00 93.81 122 TYR A O 1
ATOM 851 N N . HIS A 1 123 ? -3.900 7.254 -3.315 1.00 95.62 123 HIS A N 1
ATOM 852 C CA . HIS A 1 123 ? -4.660 6.106 -2.825 1.00 95.62 123 HIS A CA 1
ATOM 853 C C . HIS A 1 123 ? -5.877 6.464 -1.972 1.00 95.62 123 HIS A C 1
ATOM 855 O O . HIS A 1 123 ? -6.462 5.569 -1.369 1.00 95.62 123 HIS A O 1
ATOM 861 N N . ARG A 1 124 ? -6.341 7.727 -2.002 1.00 93.62 124 ARG A N 1
ATOM 862 C CA . ARG A 1 124 ? -7.616 8.116 -1.364 1.00 93.62 124 ARG A CA 1
ATOM 863 C C . ARG A 1 124 ? -8.732 7.120 -1.693 1.00 93.62 124 ARG A C 1
ATOM 865 O O . ARG A 1 124 ? -9.464 6.729 -0.791 1.00 93.62 124 ARG A O 1
ATOM 872 N N . ARG A 1 125 ? -8.798 6.691 -2.965 1.00 94.56 125 ARG A N 1
ATOM 873 C CA . ARG A 1 125 ? -9.668 5.610 -3.469 1.00 94.56 125 ARG A CA 1
ATOM 874 C C . ARG A 1 125 ? -11.067 5.713 -2.837 1.00 94.56 125 ARG A C 1
ATOM 876 O O . ARG A 1 125 ? -11.656 6.791 -2.892 1.00 94.56 125 ARG A O 1
ATOM 883 N N . ASP A 1 126 ? -11.556 4.640 -2.223 1.00 97.44 126 ASP A N 1
ATOM 884 C CA . ASP A 1 126 ? -12.860 4.584 -1.564 1.00 97.44 126 ASP A CA 1
ATOM 885 C C . ASP A 1 126 ? -12.747 4.686 -0.033 1.00 97.44 126 ASP A C 1
ATOM 887 O O . ASP A 1 126 ? -13.672 4.308 0.687 1.00 97.44 126 ASP A O 1
ATOM 891 N N . ALA A 1 127 ? -11.631 5.219 0.484 1.00 98.19 127 ALA A N 1
ATOM 892 C CA . ALA A 1 127 ? -11.379 5.312 1.921 1.00 98.19 127 ALA A CA 1
ATOM 893 C C . ALA A 1 127 ? -12.461 6.109 2.655 1.00 98.19 127 ALA A C 1
ATOM 895 O O . ALA A 1 127 ? -12.920 5.682 3.710 1.00 98.19 127 ALA A O 1
ATOM 896 N N . ASP A 1 128 ? -12.920 7.221 2.070 1.00 98.00 128 ASP A N 1
ATOM 897 C CA . ASP A 1 128 ? -14.002 8.028 2.644 1.00 98.00 128 ASP A CA 1
ATOM 898 C C . ASP A 1 128 ? -15.312 7.238 2.761 1.00 98.00 128 ASP A C 1
ATOM 900 O O . ASP A 1 128 ? -15.955 7.218 3.811 1.00 98.00 128 ASP A O 1
ATOM 904 N N . ALA A 1 129 ? -15.698 6.558 1.678 1.00 97.25 129 ALA A N 1
ATOM 905 C CA . ALA A 1 129 ? -16.940 5.802 1.617 1.00 97.25 129 ALA A CA 1
ATOM 906 C C . ALA A 1 129 ? -16.923 4.626 2.601 1.00 97.25 129 ALA A C 1
ATOM 908 O O . ALA A 1 129 ? -17.902 4.422 3.322 1.00 97.25 129 ALA A O 1
ATOM 909 N N . LEU A 1 130 ? -15.806 3.895 2.667 1.00 98.06 130 LEU A N 1
ATOM 910 C CA . LEU A 1 130 ? -15.634 2.773 3.583 1.00 98.06 130 LEU A CA 1
ATOM 911 C C . LEU A 1 130 ? -15.626 3.240 5.045 1.00 98.06 130 LEU A C 1
ATOM 913 O O . LEU A 1 130 ? -16.378 2.707 5.858 1.00 98.06 130 LEU A O 1
ATOM 917 N N . ALA A 1 131 ? -14.846 4.274 5.376 1.00 98.62 131 ALA A N 1
ATOM 918 C CA . ALA A 1 131 ? -14.760 4.796 6.739 1.00 98.62 131 ALA A CA 1
ATOM 919 C C . ALA A 1 131 ? -16.125 5.282 7.246 1.00 98.62 131 ALA A C 1
ATOM 921 O O . ALA A 1 131 ? -16.547 4.931 8.346 1.00 98.62 131 ALA A O 1
ATOM 922 N N . ARG A 1 132 ? -16.883 6.004 6.408 1.00 98.44 132 ARG A N 1
ATOM 923 C CA . ARG A 1 132 ? -18.252 6.436 6.734 1.00 98.44 132 ARG A CA 1
ATOM 924 C C . ARG A 1 132 ? -19.221 5.268 6.898 1.00 98.44 132 ARG A C 1
ATOM 926 O O . ARG A 1 132 ? -20.091 5.343 7.761 1.00 98.44 132 ARG A O 1
ATOM 933 N N . ARG A 1 133 ? -19.097 4.221 6.073 1.00 98.00 133 ARG A N 1
ATOM 934 C CA . ARG A 1 133 ? -19.944 3.019 6.144 1.00 98.00 133 ARG A CA 1
ATOM 935 C C . ARG A 1 133 ? -19.758 2.271 7.465 1.00 98.00 133 ARG A C 1
ATOM 937 O O . ARG A 1 133 ? -20.743 1.782 8.006 1.00 98.00 133 ARG A O 1
ATOM 944 N N . HIS A 1 134 ? -18.533 2.248 7.989 1.00 98.19 134 HIS A N 1
ATOM 945 C CA . HIS A 1 134 ? -18.183 1.596 9.259 1.00 98.19 134 HIS A CA 1
ATOM 946 C C . HIS A 1 134 ? -18.187 2.538 10.473 1.00 98.19 134 HIS A C 1
ATOM 948 O O . HIS A 1 134 ? -18.055 2.081 11.601 1.00 98.19 134 HIS A O 1
ATOM 954 N N . GLY A 1 135 ? -18.367 3.848 10.274 1.00 98.19 135 GLY A N 1
ATOM 955 C CA . GLY A 1 135 ? -18.384 4.833 11.361 1.00 98.19 135 GLY A CA 1
ATOM 956 C C . GLY A 1 135 ? -17.018 5.078 12.014 1.00 98.19 135 GLY A C 1
ATOM 957 O O . GLY A 1 135 ? -16.972 5.471 13.176 1.00 98.19 135 GLY A O 1
ATOM 958 N N . VAL A 1 136 ? -15.924 4.860 11.277 1.00 98.62 136 VAL A N 1
ATOM 959 C CA . VAL A 1 136 ? -14.535 4.989 11.755 1.00 98.62 136 VAL A CA 1
ATOM 960 C C . VAL A 1 136 ? -13.808 6.169 11.106 1.00 98.62 136 VAL A C 1
ATOM 962 O O . VAL A 1 136 ? -14.311 6.788 10.164 1.00 98.62 136 VAL A O 1
ATOM 965 N N . ALA A 1 137 ? -12.611 6.488 11.600 1.00 98.62 137 ALA A N 1
ATOM 966 C CA . ALA A 1 137 ? -11.758 7.514 11.016 1.00 98.62 137 ALA A CA 1
ATOM 967 C C . ALA A 1 137 ? -10.943 6.999 9.814 1.00 98.62 137 ALA A C 1
ATOM 969 O O . ALA A 1 137 ? -10.629 5.810 9.692 1.00 98.62 137 ALA A O 1
ATOM 970 N N . VAL A 1 138 ? -10.561 7.932 8.938 1.00 98.81 138 VAL A N 1
ATOM 971 C CA . VAL A 1 138 ? -9.477 7.738 7.973 1.00 98.81 138 VAL A CA 1
ATOM 972 C C . VAL A 1 138 ? -8.170 8.206 8.606 1.00 98.81 138 VAL A C 1
ATOM 974 O O . VAL A 1 138 ? -8.023 9.373 8.968 1.00 98.81 138 VAL A O 1
ATOM 977 N N . HIS A 1 139 ? -7.205 7.304 8.703 1.00 98.69 139 HIS A N 1
ATOM 978 C CA . HIS A 1 139 ? -5.887 7.527 9.265 1.00 98.69 139 HIS A CA 1
ATOM 979 C C . HIS A 1 139 ? -4.899 7.882 8.162 1.00 98.69 139 HIS A C 1
ATOM 981 O O . HIS A 1 139 ? -4.687 7.126 7.210 1.00 98.69 139 HIS A O 1
ATOM 987 N N . LEU A 1 140 ? -4.281 9.050 8.306 1.00 98.56 140 LEU A N 1
ATOM 988 C CA . LEU A 1 140 ? -3.280 9.566 7.385 1.00 98.56 140 LEU A CA 1
ATOM 989 C C . LEU A 1 140 ? -1.935 9.706 8.102 1.00 98.56 140 LEU A C 1
ATOM 991 O O . LEU A 1 140 ? -1.887 10.270 9.199 1.00 98.56 140 LEU A O 1
ATOM 995 N N . PRO A 1 141 ? -0.821 9.309 7.471 1.00 98.19 141 PRO A N 1
ATOM 996 C CA . PRO A 1 141 ? 0.504 9.701 7.921 1.00 98.19 141 PRO A CA 1
ATOM 997 C C . PRO A 1 141 ? 0.569 11.211 8.176 1.00 98.19 141 PRO A C 1
ATOM 999 O O . PRO A 1 141 ? 0.092 12.014 7.364 1.00 98.19 141 PRO A O 1
ATOM 1002 N N . ARG A 1 142 ? 1.167 11.621 9.299 1.00 96.75 142 ARG A N 1
ATOM 1003 C CA . ARG A 1 142 ? 1.216 13.019 9.753 1.00 96.75 142 ARG A CA 1
ATOM 1004 C C . ARG A 1 142 ? 1.707 13.968 8.665 1.00 96.75 142 ARG A C 1
ATOM 1006 O O . ARG A 1 142 ? 1.152 15.058 8.520 1.00 96.75 142 ARG A O 1
ATOM 1013 N N . ASP A 1 143 ? 2.697 13.543 7.888 1.00 94.69 143 ASP A N 1
ATOM 1014 C CA . ASP A 1 143 ? 3.309 14.353 6.837 1.00 94.69 143 ASP A CA 1
ATOM 1015 C C . ASP A 1 143 ? 2.535 14.348 5.510 1.00 94.69 143 ASP A C 1
ATOM 1017 O O . ASP A 1 143 ? 2.866 15.145 4.632 1.00 94.69 143 ASP A O 1
ATOM 1021 N N . MET A 1 144 ? 1.480 13.534 5.368 1.00 96.06 144 MET A N 1
ATOM 1022 C CA . MET A 1 144 ? 0.649 13.480 4.164 1.00 96.06 144 MET A CA 1
ATOM 1023 C C . MET A 1 144 ? -0.270 14.704 4.049 1.00 96.06 144 MET A C 1
ATOM 1025 O O . MET A 1 144 ? -1.131 14.975 4.894 1.00 96.06 144 MET A O 1
ATOM 1029 N N . ARG A 1 145 ? -0.122 15.453 2.959 1.00 93.19 145 ARG A N 1
ATOM 1030 C CA . ARG A 1 145 ? -0.864 16.693 2.672 1.00 93.19 145 ARG A CA 1
ATOM 1031 C C . ARG A 1 145 ? -1.802 16.515 1.482 1.00 93.19 145 ARG A C 1
ATOM 1033 O O . ARG A 1 145 ? -1.586 15.641 0.651 1.00 93.19 145 ARG A O 1
ATOM 1040 N N . GLY A 1 146 ? -2.813 17.374 1.383 1.00 90.56 146 GLY A N 1
ATOM 1041 C CA . GLY A 1 146 ? -3.764 17.408 0.263 1.00 90.56 146 GLY A CA 1
ATOM 1042 C C . GLY A 1 146 ? -4.961 16.475 0.445 1.00 90.56 146 GLY A C 1
ATOM 1043 O O . GLY A 1 146 ? -6.089 16.933 0.341 1.00 90.56 146 GLY A O 1
ATOM 1044 N N . VAL A 1 147 ? -4.730 15.220 0.842 1.00 93.19 147 VAL A N 1
ATOM 1045 C CA . VAL A 1 147 ? -5.787 14.188 0.917 1.00 93.19 147 VAL A CA 1
ATOM 1046 C C . VAL A 1 147 ? -6.905 14.532 1.908 1.00 93.19 147 VAL A C 1
ATOM 1048 O O . VAL A 1 147 ? -8.078 14.372 1.595 1.00 93.19 147 VAL A O 1
ATOM 1051 N N . ALA A 1 148 ? -6.563 15.046 3.096 1.00 95.12 148 ALA A N 1
ATOM 1052 C CA . ALA A 1 148 ? -7.537 15.288 4.168 1.00 95.12 148 ALA A CA 1
ATOM 1053 C C . ALA A 1 148 ? -8.675 16.251 3.782 1.00 95.12 148 ALA A C 1
ATOM 1055 O O . ALA A 1 148 ? -9.773 16.133 4.310 1.00 95.12 148 ALA A O 1
ATOM 1056 N N . ALA A 1 149 ? -8.421 17.200 2.874 1.00 93.31 149 ALA A N 1
ATOM 1057 C CA . ALA A 1 149 ? -9.424 18.178 2.450 1.00 93.31 149 ALA A CA 1
ATOM 1058 C C . ALA A 1 149 ? -10.526 17.567 1.562 1.00 93.31 149 ALA A C 1
ATOM 1060 O O . ALA A 1 149 ? -11.571 18.183 1.373 1.00 93.31 149 ALA A O 1
ATOM 1061 N N . GLU A 1 150 ? -10.292 16.367 1.027 1.00 92.75 150 GLU A N 1
ATOM 1062 C CA . GLU A 1 150 ? -11.207 15.633 0.148 1.00 92.75 150 GLU A CA 1
ATOM 1063 C C . GLU A 1 150 ? -11.974 14.519 0.882 1.00 92.75 150 GLU A C 1
ATOM 1065 O O . GLU A 1 150 ? -12.642 13.702 0.242 1.00 92.75 150 GLU A O 1
ATOM 1070 N N . LEU A 1 151 ? -11.835 14.443 2.208 1.00 96.75 151 LEU A N 1
ATOM 1071 C CA . LEU A 1 151 ? -12.476 13.443 3.056 1.00 96.75 151 LEU A CA 1
ATOM 1072 C C . LEU A 1 151 ? -13.613 14.080 3.861 1.00 96.75 151 LEU A C 1
ATOM 1074 O O . LEU A 1 151 ? -13.504 15.198 4.367 1.00 96.75 151 LEU A O 1
ATOM 1078 N N . HIS A 1 152 ? -14.712 13.347 3.978 1.00 97.69 152 HIS A N 1
ATOM 1079 C CA . HIS A 1 152 ? -15.886 13.695 4.769 1.00 97.69 152 HIS A CA 1
ATOM 1080 C C . HIS A 1 152 ? -15.985 12.874 6.062 1.00 97.69 152 HIS A C 1
ATOM 1082 O O . HIS A 1 152 ? -16.679 13.294 6.990 1.00 97.69 152 HIS A O 1
ATOM 1088 N N . ALA A 1 153 ? -15.353 11.701 6.125 1.00 98.12 153 ALA A N 1
ATOM 1089 C CA . ALA A 1 153 ? -15.121 10.959 7.360 1.00 98.12 153 ALA A CA 1
ATOM 1090 C C . ALA A 1 153 ? -14.212 11.753 8.323 1.00 98.12 153 ALA A C 1
ATOM 1092 O O . ALA A 1 153 ? -13.430 12.595 7.869 1.00 98.12 153 ALA A O 1
ATOM 1093 N N . PRO A 1 154 ? -14.259 11.480 9.642 1.00 98.38 154 PRO A N 1
ATOM 1094 C CA . PRO A 1 154 ? -13.239 11.966 10.566 1.00 98.38 154 PRO A CA 1
ATOM 1095 C C . PRO A 1 154 ? -11.841 11.571 10.081 1.00 98.38 154 PRO A C 1
ATOM 1097 O O . PRO A 1 154 ? -11.642 10.461 9.591 1.00 98.38 154 PRO A O 1
ATOM 1100 N N . VAL A 1 155 ? -10.877 12.481 10.214 1.00 98.56 155 VAL A N 1
ATOM 1101 C CA . VAL A 1 155 ? -9.484 12.235 9.830 1.00 98.56 155 VAL A CA 1
ATOM 1102 C C . VAL A 1 155 ? -8.616 12.239 11.074 1.00 98.56 155 VAL A C 1
ATOM 1104 O O . VAL A 1 155 ? -8.570 13.238 11.792 1.00 98.56 155 VAL A O 1
ATOM 1107 N N . GLU A 1 156 ? -7.876 11.157 11.271 1.00 98.31 156 GLU A N 1
ATOM 1108 C CA . GLU A 1 156 ? -6.847 11.047 12.298 1.00 98.31 156 GLU A CA 1
ATOM 1109 C C . GLU A 1 156 ? -5.464 11.031 11.653 1.00 98.31 156 GLU A C 1
ATOM 1111 O O . GLU A 1 156 ? -5.261 10.497 10.562 1.00 98.31 156 GLU A O 1
ATOM 1116 N N . ARG A 1 157 ? -4.496 11.673 12.304 1.00 98.00 157 ARG A N 1
ATOM 1117 C CA . ARG A 1 157 ? -3.111 11.713 11.832 1.00 98.00 157 ARG A CA 1
ATOM 1118 C C . ARG A 1 157 ? -2.226 10.935 12.782 1.00 98.00 157 ARG A C 1
ATOM 1120 O O . ARG A 1 157 ? -2.357 11.110 13.987 1.00 98.00 157 ARG A O 1
ATOM 1127 N N . PHE A 1 158 ? -1.307 10.149 12.235 1.00 97.69 158 PHE A N 1
ATOM 1128 C CA . PHE A 1 158 ? -0.378 9.343 13.026 1.00 97.69 158 PHE A CA 1
ATOM 1129 C C . PHE A 1 158 ? 1.060 9.463 12.517 1.00 97.69 158 PHE A C 1
ATOM 1131 O O . PHE A 1 158 ? 1.307 9.753 11.343 1.00 97.69 158 PHE A O 1
ATOM 1138 N N . ASP A 1 159 ? 2.009 9.271 13.421 1.00 95.12 159 ASP A N 1
ATOM 1139 C CA . ASP A 1 159 ? 3.440 9.160 13.168 1.00 95.12 159 ASP A CA 1
ATOM 1140 C C . ASP A 1 159 ? 4.014 8.030 14.032 1.00 95.12 159 ASP A C 1
ATOM 1142 O O . ASP A 1 159 ? 3.384 7.595 14.993 1.00 95.12 159 ASP A O 1
ATOM 1146 N N . GLY A 1 160 ? 5.183 7.507 13.660 1.00 95.56 160 GLY A N 1
ATOM 1147 C CA . GLY A 1 160 ? 5.786 6.376 14.369 1.00 95.56 160 GLY A CA 1
ATOM 1148 C C . GLY A 1 160 ? 5.037 5.078 14.095 1.00 95.56 160 GLY A C 1
ATOM 1149 O O . GLY A 1 160 ? 5.421 4.369 13.181 1.00 95.56 160 GLY A O 1
ATOM 1150 N N . ALA A 1 161 ? 3.937 4.819 14.799 1.00 95.75 161 ALA A N 1
ATOM 1151 C CA . ALA A 1 161 ? 3.178 3.575 14.712 1.00 95.75 161 ALA A CA 1
ATOM 1152 C C . ALA A 1 161 ? 1.693 3.803 14.389 1.00 95.75 161 ALA A C 1
ATOM 1154 O O . ALA A 1 161 ? 1.102 4.839 14.711 1.00 95.75 161 ALA A O 1
ATOM 1155 N N . LEU A 1 162 ? 1.072 2.816 13.744 1.00 96.00 162 LEU A N 1
ATOM 1156 C CA . LEU A 1 162 ? -0.367 2.785 13.514 1.00 96.00 162 LEU A CA 1
ATOM 1157 C C . LEU A 1 162 ? -1.073 2.244 14.762 1.00 96.00 162 LEU A C 1
ATOM 1159 O O . LEU A 1 162 ? -1.185 1.030 14.921 1.00 96.00 162 LEU A O 1
ATOM 1163 N N . ALA A 1 163 ? -1.570 3.140 15.619 1.00 92.12 163 ALA A N 1
ATOM 1164 C CA . ALA A 1 163 ? -2.241 2.777 16.874 1.00 92.12 163 ALA A CA 1
ATOM 1165 C C . ALA A 1 163 ? -1.440 1.706 17.655 1.00 92.12 163 ALA A C 1
ATOM 1167 O O . ALA A 1 163 ? -0.212 1.738 17.654 1.00 92.12 163 ALA A O 1
ATOM 1168 N N . ASP A 1 164 ? -2.120 0.735 18.266 1.00 89.12 164 ASP A N 1
ATOM 1169 C CA . ASP A 1 164 ? -1.491 -0.366 19.009 1.00 89.12 164 ASP A CA 1
ATOM 1170 C C . ASP A 1 164 ? -1.328 -1.636 18.148 1.00 89.12 164 ASP A C 1
ATOM 1172 O O . ASP A 1 164 ? -1.373 -2.756 18.651 1.00 89.12 164 ASP A O 1
ATOM 1176 N N . THR A 1 165 ? -1.192 -1.482 16.824 1.00 91.75 165 THR A N 1
ATOM 1177 C CA . THR A 1 165 ? -1.151 -2.619 15.879 1.00 91.75 165 THR A CA 1
ATOM 1178 C C . THR A 1 165 ? 0.224 -3.271 15.738 1.00 91.75 165 THR A C 1
ATOM 1180 O O . THR A 1 165 ? 0.332 -4.325 15.121 1.00 91.75 165 THR A O 1
ATOM 1183 N N . GLY A 1 16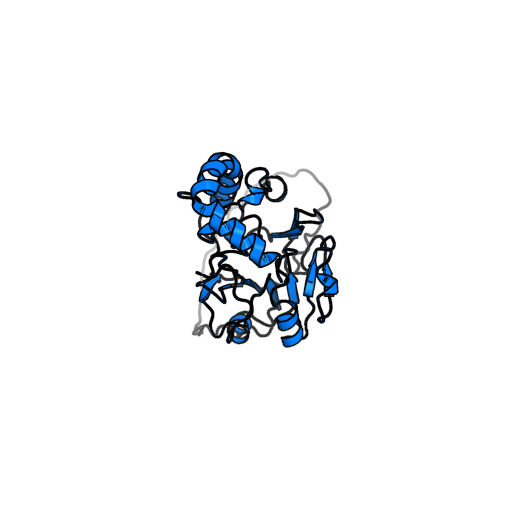6 ? 1.280 -2.621 16.237 1.00 93.50 166 GLY A N 1
ATOM 1184 C CA . GLY A 1 166 ? 2.672 -3.025 16.013 1.00 93.50 166 GLY A CA 1
ATOM 1185 C C . GLY A 1 166 ? 3.250 -2.627 14.648 1.00 93.50 166 GLY A C 1
ATOM 1186 O O . GLY A 1 166 ? 4.445 -2.801 14.431 1.00 93.50 166 GLY A O 1
ATOM 1187 N N . TYR A 1 167 ? 2.450 -2.059 13.736 1.00 97.44 167 TYR A N 1
ATOM 1188 C CA . TYR A 1 167 ? 2.951 -1.550 12.459 1.00 97.44 167 TYR A CA 1
ATOM 1189 C C . TYR A 1 167 ? 3.609 -0.178 12.612 1.00 97.44 167 TYR A C 1
ATOM 1191 O O . TYR A 1 167 ? 2.942 0.819 12.894 1.00 97.44 167 TYR A O 1
ATOM 1199 N N . GLU A 1 168 ? 4.902 -0.114 12.313 1.00 97.75 168 GLU A N 1
ATOM 1200 C CA . GLU A 1 168 ? 5.682 1.116 12.222 1.00 97.75 168 GLU A CA 1
ATOM 1201 C C . GLU A 1 168 ? 5.546 1.757 10.834 1.00 97.75 168 GLU A C 1
ATOM 1203 O O . GLU A 1 168 ? 5.513 1.089 9.799 1.00 97.75 168 GLU A O 1
ATOM 1208 N N . LEU A 1 169 ? 5.495 3.082 10.805 1.00 98.38 169 LEU A N 1
ATOM 1209 C CA . LEU A 1 169 ? 5.346 3.916 9.627 1.00 98.38 169 LEU A CA 1
ATOM 1210 C C . LEU A 1 169 ? 6.714 4.251 9.027 1.00 98.38 169 LEU A C 1
ATOM 1212 O O . LEU A 1 169 ? 7.559 4.899 9.645 1.00 98.38 169 LEU A O 1
ATOM 1216 N N . LEU A 1 170 ? 6.888 3.914 7.754 1.00 98.25 170 LEU A N 1
ATOM 1217 C CA . LEU A 1 170 ? 8.081 4.220 6.976 1.00 98.25 170 LEU A CA 1
ATOM 1218 C C . LEU A 1 170 ? 7.772 5.312 5.951 1.00 98.25 170 LEU A C 1
ATOM 1220 O O . LEU A 1 170 ? 6.879 5.168 5.115 1.00 98.25 170 LEU A O 1
ATOM 1224 N N . ALA A 1 171 ? 8.535 6.405 5.966 1.00 97.38 171 ALA A N 1
ATOM 1225 C CA . ALA A 1 171 ? 8.430 7.442 4.943 1.00 97.38 171 ALA A CA 1
ATOM 1226 C C . ALA A 1 171 ? 9.167 7.014 3.661 1.00 97.38 171 ALA A C 1
ATOM 1228 O O . ALA A 1 171 ? 10.397 6.946 3.634 1.00 97.38 171 ALA A O 1
ATOM 1229 N N . VAL A 1 172 ? 8.420 6.771 2.579 1.00 97.50 172 VAL A N 1
ATOM 1230 C CA . VAL A 1 172 ? 8.975 6.383 1.269 1.00 97.50 172 VAL A CA 1
ATOM 1231 C C . VAL A 1 172 ? 9.252 7.624 0.417 1.00 97.50 172 VAL A C 1
ATOM 1233 O O . VAL A 1 172 ? 10.343 7.789 -0.136 1.00 97.50 172 VAL A O 1
ATOM 1236 N N . SER A 1 173 ? 8.285 8.540 0.349 1.00 95.81 173 SER A N 1
ATOM 1237 C CA . SER A 1 173 ? 8.418 9.854 -0.280 1.00 95.81 173 SER A CA 1
ATOM 1238 C C . SER A 1 173 ? 7.508 10.868 0.410 1.00 95.81 173 SER A C 1
ATOM 1240 O O . SER A 1 173 ? 6.337 10.606 0.640 1.00 95.81 173 SER A O 1
ATOM 1242 N N . THR A 1 174 ? 8.015 12.068 0.685 1.00 92.31 174 THR A N 1
ATOM 1243 C CA . THR A 1 174 ? 7.238 13.185 1.268 1.00 92.31 174 THR A CA 1
ATOM 1244 C C . THR A 1 174 ? 7.170 14.395 0.331 1.00 92.31 174 THR A C 1
ATOM 1246 O O . THR A 1 174 ? 6.890 15.523 0.741 1.00 92.31 174 THR A O 1
ATOM 1249 N N . ARG A 1 175 ? 7.462 14.193 -0.959 1.00 89.81 175 ARG A N 1
ATOM 1250 C CA . ARG A 1 175 ? 7.528 15.282 -1.942 1.00 89.81 175 ARG A CA 1
ATOM 1251 C C . ARG A 1 175 ? 6.115 15.760 -2.311 1.00 89.81 175 ARG A C 1
ATOM 1253 O O . ARG A 1 175 ? 5.246 14.924 -2.520 1.00 89.81 175 ARG A O 1
ATOM 1260 N N . PRO A 1 176 ? 5.876 17.071 -2.517 1.00 80.06 176 PRO A N 1
ATOM 1261 C CA . PRO A 1 176 ? 4.532 17.606 -2.784 1.00 80.06 176 PRO A CA 1
ATOM 1262 C C . PRO A 1 176 ? 3.782 17.010 -3.988 1.00 80.06 176 PRO A C 1
ATOM 1264 O O . PRO A 1 176 ? 2.561 17.077 -4.022 1.00 80.06 176 PRO A O 1
ATOM 1267 N N . GLY A 1 177 ? 4.487 16.442 -4.972 1.00 82.62 177 GLY A N 1
ATOM 1268 C CA . GLY A 1 177 ? 3.882 15.789 -6.141 1.00 82.62 177 GLY A CA 1
ATOM 1269 C C . GLY A 1 177 ? 3.773 14.265 -6.050 1.00 82.62 177 GLY A C 1
ATOM 1270 O O . GLY A 1 177 ? 3.305 13.652 -6.996 1.00 82.62 177 GLY A O 1
ATOM 1271 N N . TRP A 1 178 ? 4.262 13.649 -4.971 1.00 90.00 178 TRP A N 1
ATOM 1272 C CA . TRP A 1 178 ? 4.157 12.212 -4.722 1.00 90.00 178 TRP A CA 1
ATOM 1273 C C . TRP A 1 178 ? 4.527 11.933 -3.266 1.00 90.00 178 TRP A C 1
ATOM 1275 O O . TRP A 1 178 ? 5.708 11.989 -2.894 1.00 90.00 178 TRP A O 1
ATOM 1285 N N . GLN A 1 179 ? 3.507 11.675 -2.451 1.00 95.69 179 GLN A N 1
ATOM 1286 C CA . GLN A 1 179 ? 3.667 11.314 -1.049 1.00 95.69 179 GLN A CA 1
ATOM 1287 C C . GLN A 1 179 ? 3.281 9.850 -0.883 1.00 95.69 179 GLN A C 1
ATOM 1289 O O . GLN A 1 179 ? 2.164 9.468 -1.223 1.00 95.69 179 GLN A O 1
ATOM 1294 N N . GLU A 1 180 ? 4.204 9.054 -0.367 1.00 97.62 180 GLU A N 1
ATOM 1295 C CA . GLU A 1 180 ? 4.028 7.630 -0.129 1.00 97.62 180 GLU A CA 1
ATOM 1296 C C . GLU A 1 180 ? 4.674 7.249 1.197 1.00 97.62 180 GLU A C 1
ATOM 1298 O O . GLU A 1 180 ? 5.777 7.693 1.538 1.00 97.62 180 GLU A O 1
ATOM 1303 N N . PHE A 1 181 ? 3.979 6.381 1.910 1.00 98.50 181 PHE A N 1
ATOM 1304 C CA . PHE A 1 181 ? 4.404 5.758 3.139 1.00 98.50 181 PHE A CA 1
ATOM 1305 C C . PHE A 1 181 ? 4.197 4.246 3.029 1.00 98.50 181 PHE A C 1
ATOM 1307 O O . PHE A 1 181 ? 3.476 3.762 2.158 1.00 98.50 181 PHE A O 1
ATOM 1314 N N . ALA A 1 182 ? 4.847 3.505 3.912 1.00 98.62 182 ALA A N 1
ATOM 1315 C CA . ALA A 1 182 ? 4.667 2.072 4.069 1.00 98.62 182 ALA A CA 1
ATOM 1316 C C . ALA A 1 182 ? 4.473 1.743 5.552 1.00 98.62 182 ALA A C 1
ATOM 1318 O O . ALA A 1 182 ? 4.816 2.554 6.413 1.00 98.62 182 ALA A O 1
ATOM 1319 N N . LEU A 1 183 ? 3.934 0.563 5.838 1.00 98.62 183 LEU A N 1
ATOM 1320 C CA . LEU A 1 183 ? 3.829 0.022 7.192 1.00 98.62 183 LEU A CA 1
ATOM 1321 C C . LEU A 1 183 ? 4.701 -1.226 7.324 1.00 98.62 183 LEU A C 1
ATOM 1323 O O . LEU A 1 183 ? 4.783 -2.009 6.377 1.00 98.62 183 LEU A O 1
ATOM 1327 N N . TYR A 1 184 ? 5.331 -1.427 8.479 1.00 98.44 184 TYR A N 1
ATOM 1328 C CA . TYR A 1 184 ? 6.133 -2.616 8.760 1.00 98.44 184 TYR A CA 1
ATOM 1329 C C . TYR A 1 184 ? 6.033 -3.039 10.228 1.00 98.44 184 TYR A C 1
ATOM 1331 O O . TYR A 1 184 ? 6.314 -2.234 11.106 1.00 98.44 184 TYR A O 1
ATOM 1339 N N . ASP A 1 185 ? 5.673 -4.294 10.492 1.00 96.50 185 ASP A N 1
ATOM 1340 C CA . ASP A 1 185 ? 5.541 -4.861 11.852 1.00 96.50 185 ASP A CA 1
ATOM 1341 C C . ASP A 1 185 ? 6.716 -5.785 12.250 1.00 96.50 185 ASP A C 1
ATOM 1343 O O . ASP A 1 185 ? 6.663 -6.485 13.259 1.00 96.50 185 ASP A O 1
ATOM 1347 N N . GLY A 1 186 ? 7.779 -5.839 11.438 1.00 96.50 186 GLY A N 1
ATOM 1348 C CA . GLY A 1 186 ? 8.874 -6.805 11.595 1.00 96.50 186 GLY A CA 1
ATOM 1349 C C . GLY A 1 186 ? 8.729 -8.078 10.752 1.00 96.50 186 GLY A C 1
ATOM 1350 O O . GLY A 1 186 ? 9.720 -8.771 10.558 1.00 96.50 186 GLY A O 1
ATOM 1351 N N . THR A 1 187 ? 7.538 -8.359 10.217 1.00 96.69 187 THR A N 1
ATOM 1352 C CA . THR A 1 187 ? 7.210 -9.565 9.428 1.00 96.69 187 THR A CA 1
ATOM 1353 C C . THR A 1 187 ? 6.554 -9.211 8.085 1.00 96.69 187 THR A C 1
ATOM 1355 O O . THR A 1 187 ? 6.889 -9.757 7.034 1.00 96.69 187 THR A O 1
ATOM 1358 N N . THR A 1 188 ? 5.608 -8.281 8.105 1.00 98.44 188 THR A N 1
ATOM 1359 C CA . THR A 1 188 ? 4.750 -7.847 7.009 1.00 98.44 188 THR A CA 1
ATOM 1360 C C . THR A 1 188 ? 5.119 -6.424 6.618 1.00 98.44 188 THR A C 1
ATOM 1362 O O . THR A 1 188 ? 4.946 -5.491 7.396 1.00 98.44 188 THR A O 1
ATOM 1365 N N . LEU A 1 189 ? 5.589 -6.239 5.386 1.00 98.75 189 LEU A N 1
ATOM 1366 C CA . LEU A 1 189 ? 5.736 -4.919 4.772 1.00 98.75 189 LEU A CA 1
ATOM 1367 C C . LEU A 1 189 ? 4.498 -4.606 3.929 1.00 98.75 189 LEU A C 1
ATOM 1369 O O . LEU A 1 189 ? 4.172 -5.361 3.020 1.00 98.75 189 LEU A O 1
ATOM 1373 N N . VAL A 1 190 ? 3.847 -3.472 4.170 1.00 98.81 190 VAL A N 1
ATOM 1374 C CA . VAL A 1 190 ? 2.732 -2.970 3.356 1.00 98.81 190 VAL A CA 1
ATOM 1375 C C . VAL A 1 190 ? 3.195 -1.733 2.602 1.00 98.81 190 VAL A C 1
ATOM 1377 O O . VAL A 1 190 ? 3.416 -0.687 3.208 1.00 98.81 190 VAL A O 1
ATOM 1380 N N . ALA A 1 191 ? 3.363 -1.848 1.286 1.00 98.06 191 ALA A N 1
ATOM 1381 C CA . ALA A 1 191 ? 3.844 -0.774 0.422 1.00 98.06 191 ALA A CA 1
ATOM 1382 C C . ALA A 1 191 ? 2.783 -0.374 -0.611 1.00 98.06 191 ALA A C 1
ATOM 1384 O O . ALA A 1 191 ? 2.188 -1.224 -1.266 1.00 98.06 191 ALA A O 1
ATOM 1385 N N . SER A 1 192 ? 2.547 0.923 -0.795 1.00 95.12 192 SER A N 1
ATOM 1386 C CA . SER A 1 192 ? 1.447 1.386 -1.646 1.00 95.12 192 SER A CA 1
ATOM 1387 C C . SER A 1 192 ? 1.777 1.394 -3.137 1.00 95.12 192 SER A C 1
ATOM 1389 O O . SER A 1 192 ? 1.131 0.682 -3.903 1.00 95.12 192 SER A O 1
ATOM 1391 N N . ASP A 1 193 ? 2.749 2.205 -3.560 1.00 93.81 193 ASP A N 1
ATOM 1392 C CA . ASP A 1 193 ? 2.921 2.606 -4.968 1.00 93.81 193 ASP A CA 1
ATOM 1393 C C . ASP A 1 193 ? 4.299 2.249 -5.528 1.00 93.81 193 ASP A C 1
ATOM 1395 O O . ASP A 1 193 ? 4.435 1.750 -6.651 1.00 93.81 193 ASP A O 1
ATOM 1399 N N . SER A 1 194 ? 5.344 2.546 -4.757 1.00 95.75 194 SER A N 1
ATOM 1400 C CA . SER A 1 194 ? 6.740 2.466 -5.178 1.00 95.75 194 SER A CA 1
ATOM 1401 C C . SER A 1 194 ? 7.140 1.076 -5.642 1.00 95.75 194 SER A C 1
ATOM 1403 O O . SER A 1 194 ? 7.971 0.960 -6.549 1.00 95.75 194 SER A O 1
ATOM 1405 N N . VAL A 1 195 ? 6.549 0.040 -5.047 1.00 97.81 195 VAL A N 1
ATOM 1406 C CA . VAL A 1 195 ? 6.739 -1.358 -5.415 1.00 97.81 195 VAL A CA 1
ATOM 1407 C C . VAL A 1 195 ? 5.398 -2.059 -5.610 1.00 97.81 195 VAL A C 1
ATOM 1409 O O . VAL A 1 195 ? 4.419 -1.751 -4.939 1.00 97.81 195 VAL A O 1
ATOM 1412 N N . GLY A 1 196 ? 5.354 -3.003 -6.545 1.00 97.94 196 GLY A N 1
ATOM 1413 C CA . GLY A 1 196 ? 4.128 -3.693 -6.929 1.00 97.94 196 GLY A CA 1
ATOM 1414 C C . GLY A 1 196 ? 4.392 -4.952 -7.744 1.00 97.94 196 GLY A C 1
ATOM 1415 O O . GLY A 1 196 ? 5.488 -5.160 -8.272 1.00 97.94 196 GLY A O 1
ATOM 1416 N N . THR A 1 197 ? 3.373 -5.796 -7.845 1.00 98.31 197 THR A N 1
ATOM 1417 C CA . THR A 1 197 ? 3.390 -7.070 -8.582 1.00 98.31 197 THR A CA 1
ATOM 1418 C C . THR A 1 197 ? 2.395 -7.085 -9.740 1.00 98.31 197 THR A C 1
ATOM 1420 O O . THR A 1 197 ? 2.337 -8.055 -10.498 1.00 98.31 197 THR A O 1
ATOM 1423 N N . ALA A 1 198 ? 1.628 -6.002 -9.923 1.00 96.56 198 ALA A N 1
ATOM 1424 C CA . ALA A 1 198 ? 0.810 -5.808 -11.110 1.00 96.56 198 ALA A CA 1
ATOM 1425 C C . ALA A 1 198 ? 1.677 -6.020 -12.366 1.00 96.56 198 ALA A C 1
ATOM 1427 O O . ALA A 1 198 ? 2.800 -5.511 -12.414 1.00 96.56 198 ALA A O 1
ATOM 1428 N N . PRO A 1 199 ? 1.186 -6.701 -13.419 1.00 94.88 199 PRO A N 1
ATOM 1429 C CA . PRO A 1 199 ? 2.008 -7.034 -14.584 1.00 94.88 199 PRO A CA 1
ATOM 1430 C C . PRO A 1 199 ? 2.723 -5.835 -15.210 1.00 94.88 199 PRO A C 1
ATOM 1432 O O . PRO A 1 199 ? 3.832 -5.968 -15.714 1.00 94.88 199 PRO A O 1
ATOM 1435 N N . VAL A 1 200 ? 2.108 -4.650 -15.142 1.00 92.44 200 VAL A N 1
ATOM 1436 C CA . VAL A 1 200 ? 2.688 -3.427 -15.695 1.00 92.44 200 VAL A CA 1
ATOM 1437 C C . VAL A 1 200 ? 3.853 -2.865 -14.856 1.00 92.44 200 VAL A C 1
ATOM 1439 O O . VAL A 1 200 ? 4.668 -2.146 -15.414 1.00 92.44 200 VAL A O 1
ATOM 1442 N N . TRP A 1 201 ? 4.002 -3.249 -13.579 1.00 93.06 201 TRP A N 1
ATOM 1443 C CA . TRP A 1 201 ? 5.159 -2.909 -12.726 1.00 93.06 201 TRP A CA 1
ATOM 1444 C C . TRP A 1 201 ? 6.363 -3.827 -12.984 1.00 93.06 201 TRP A C 1
ATOM 1446 O O . TRP A 1 201 ? 7.502 -3.443 -12.707 1.00 93.06 201 TRP A O 1
ATOM 1456 N N . LEU A 1 202 ? 6.128 -5.043 -13.487 1.00 96.31 202 LEU A N 1
ATOM 1457 C CA . LEU A 1 202 ? 7.133 -6.101 -13.598 1.00 96.31 202 LEU A CA 1
ATOM 1458 C C . LEU A 1 202 ? 7.858 -6.077 -14.946 1.00 96.31 202 LEU A C 1
ATOM 1460 O O . LEU A 1 202 ? 7.284 -5.781 -15.988 1.00 96.31 202 LEU A O 1
ATOM 1464 N N . THR A 1 203 ? 9.140 -6.422 -14.946 1.00 94.81 203 THR A N 1
ATOM 1465 C CA . THR A 1 203 ? 9.976 -6.508 -16.149 1.00 94.81 203 THR A CA 1
ATOM 1466 C C . THR A 1 203 ? 10.793 -7.792 -16.132 1.00 94.81 203 THR A C 1
ATOM 1468 O O . THR A 1 203 ? 11.575 -8.050 -15.214 1.00 94.81 203 THR A O 1
ATOM 1471 N N . GLY A 1 204 ? 10.677 -8.593 -17.191 1.00 91.50 204 GLY A N 1
ATOM 1472 C CA . GLY A 1 204 ? 11.325 -9.903 -17.260 1.00 91.50 204 GLY A CA 1
ATOM 1473 C C . GLY A 1 204 ? 10.823 -10.864 -16.175 1.00 91.50 204 GLY A C 1
ATOM 1474 O O . GLY A 1 204 ? 9.640 -11.169 -16.130 1.00 91.50 204 GLY A O 1
ATOM 1475 N N . ALA A 1 205 ? 11.732 -11.365 -15.335 1.00 91.88 205 ALA A N 1
ATOM 1476 C CA . ALA A 1 205 ? 11.434 -12.337 -14.276 1.00 91.88 205 ALA A CA 1
ATOM 1477 C C . ALA A 1 205 ? 11.305 -11.693 -12.880 1.00 91.88 205 ALA A C 1
ATOM 1479 O O . ALA A 1 205 ? 11.504 -12.363 -11.870 1.00 91.88 205 ALA A O 1
ATOM 1480 N N . GLU A 1 206 ? 11.050 -10.382 -12.812 1.00 96.81 206 GLU A N 1
ATOM 1481 C CA . GLU A 1 206 ? 10.811 -9.701 -11.537 1.00 96.81 206 GLU A CA 1
ATOM 1482 C C . GLU A 1 206 ? 9.593 -10.310 -10.828 1.00 96.81 206 GLU A C 1
ATOM 1484 O O . GLU A 1 206 ? 8.517 -10.420 -11.410 1.00 96.81 206 GLU A O 1
ATOM 1489 N N . ARG A 1 207 ? 9.775 -10.687 -9.559 1.00 97.75 207 ARG A N 1
ATOM 1490 C CA . ARG A 1 207 ? 8.689 -11.105 -8.654 1.00 97.75 207 ARG A CA 1
ATOM 1491 C C . ARG A 1 207 ? 8.038 -9.901 -7.969 1.00 97.75 207 ARG A C 1
ATOM 1493 O O . ARG A 1 207 ? 6.869 -9.947 -7.619 1.00 97.75 207 ARG A O 1
ATOM 1500 N N . LEU A 1 208 ? 8.811 -8.825 -7.826 1.00 98.50 208 LEU A N 1
ATOM 1501 C CA . LEU A 1 208 ? 8.403 -7.512 -7.350 1.00 98.50 208 LEU A CA 1
ATOM 1502 C C . LEU A 1 208 ? 9.077 -6.456 -8.235 1.00 98.50 208 LEU A C 1
ATOM 1504 O O . LEU A 1 208 ? 10.272 -6.547 -8.529 1.00 98.50 208 LEU A O 1
ATOM 1508 N N . GLY A 1 209 ? 8.310 -5.470 -8.685 1.00 97.69 209 GLY A N 1
ATOM 1509 C CA . GLY A 1 209 ? 8.765 -4.408 -9.575 1.00 97.69 209 GLY A CA 1
ATOM 1510 C C . GLY A 1 209 ? 8.700 -3.052 -8.893 1.00 97.69 209 GLY A C 1
ATOM 1511 O O . GLY A 1 209 ? 7.878 -2.834 -8.011 1.00 97.69 209 GLY A O 1
ATOM 1512 N N . VAL A 1 210 ? 9.561 -2.128 -9.317 1.00 97.44 210 VAL A N 1
ATOM 1513 C CA . VAL A 1 210 ? 9.498 -0.718 -8.902 1.00 97.44 210 VAL A CA 1
ATOM 1514 C C . VAL A 1 210 ? 8.708 0.059 -9.954 1.00 97.44 210 VAL A C 1
ATOM 1516 O O . VAL A 1 210 ? 8.998 -0.101 -11.145 1.00 97.44 210 VAL A O 1
ATOM 1519 N N . LEU A 1 211 ? 7.779 0.923 -9.525 1.00 93.94 211 LEU A N 1
ATOM 1520 C CA . LEU A 1 211 ? 7.030 1.838 -10.400 1.00 93.94 211 LEU A CA 1
ATOM 1521 C C . LEU A 1 211 ? 7.990 2.553 -11.369 1.00 93.94 211 LEU A C 1
ATOM 1523 O O . LEU A 1 211 ? 9.014 3.098 -10.941 1.00 93.94 211 LEU A O 1
ATOM 1527 N N . LEU A 1 212 ? 7.686 2.585 -12.671 1.00 93.38 212 LEU A N 1
ATOM 1528 C CA . LEU A 1 212 ? 8.618 3.028 -13.718 1.00 93.38 212 LEU A CA 1
ATOM 1529 C C . LEU A 1 212 ? 9.197 4.418 -13.466 1.00 93.38 212 LEU A C 1
ATOM 1531 O O . LEU A 1 212 ? 10.397 4.621 -13.657 1.00 93.38 212 LEU A O 1
ATOM 1535 N N . LEU A 1 213 ? 8.369 5.364 -13.011 1.00 90.06 213 LEU A N 1
ATOM 1536 C CA . LEU A 1 213 ? 8.787 6.743 -12.731 1.00 90.06 213 LEU A CA 1
ATOM 1537 C C . LEU A 1 213 ? 9.838 6.824 -11.609 1.00 90.06 213 LEU A C 1
ATOM 1539 O O . LEU A 1 213 ? 10.655 7.744 -11.574 1.00 90.06 213 LEU A O 1
ATOM 1543 N N . VAL A 1 214 ? 9.842 5.834 -10.718 1.00 92.88 214 VAL A N 1
ATOM 1544 C CA . VAL A 1 214 ? 10.699 5.760 -9.532 1.00 92.88 214 VAL A CA 1
ATOM 1545 C C . VAL A 1 214 ? 11.940 4.905 -9.797 1.00 92.88 214 VAL A C 1
ATOM 1547 O O . VAL A 1 214 ? 12.938 5.042 -9.095 1.00 92.88 214 VAL A O 1
ATOM 1550 N N . ARG A 1 215 ? 11.966 4.081 -10.855 1.00 95.19 215 ARG A N 1
ATOM 1551 C CA . ARG A 1 215 ? 13.112 3.204 -11.173 1.00 95.19 215 ARG A CA 1
ATOM 1552 C C . ARG A 1 215 ? 14.485 3.893 -11.255 1.00 95.19 215 ARG A C 1
ATOM 1554 O O . ARG A 1 215 ? 15.481 3.283 -10.852 1.00 95.19 215 ARG A O 1
ATOM 1561 N N . PRO A 1 216 ? 14.615 5.146 -11.736 1.00 95.69 216 PRO A N 1
ATOM 1562 C CA . PRO A 1 216 ? 15.892 5.862 -11.687 1.00 95.69 216 PRO A CA 1
ATOM 1563 C C . PRO A 1 216 ? 16.355 6.201 -10.258 1.00 95.69 216 PRO A C 1
ATOM 1565 O O . PRO A 1 216 ? 17.555 6.347 -10.008 1.00 95.69 216 PRO A O 1
ATOM 1568 N N . PHE A 1 217 ? 15.439 6.279 -9.295 1.00 94.62 217 PHE A N 1
ATOM 1569 C CA . PHE A 1 217 ? 15.688 6.643 -7.898 1.00 94.62 217 PHE A CA 1
ATOM 1570 C C . PHE A 1 217 ? 14.882 5.736 -6.950 1.00 94.62 217 PHE A C 1
ATOM 1572 O O . PHE A 1 217 ? 14.012 6.233 -6.237 1.00 94.62 217 PHE A O 1
ATOM 1579 N N . PRO A 1 218 ? 15.148 4.414 -6.940 1.00 95.94 218 PRO A N 1
ATOM 1580 C CA . PRO A 1 218 ? 14.371 3.481 -6.132 1.00 95.94 218 PRO A CA 1
ATOM 1581 C C . PRO A 1 218 ? 14.509 3.829 -4.641 1.00 95.94 218 PRO A C 1
ATOM 1583 O O . PRO A 1 218 ? 15.591 4.280 -4.236 1.00 95.94 218 PRO A O 1
ATOM 1586 N N . PRO A 1 219 ? 13.472 3.593 -3.817 1.00 95.56 219 PRO A N 1
ATOM 1587 C CA . PRO A 1 219 ? 13.411 4.012 -2.412 1.00 95.56 219 PRO A CA 1
ATOM 1588 C C . PRO A 1 219 ? 14.269 3.130 -1.486 1.00 95.56 219 PRO A C 1
ATOM 1590 O O . PRO A 1 219 ? 13.810 2.594 -0.485 1.00 95.56 219 PRO A O 1
ATOM 1593 N N . ARG A 1 220 ? 15.559 2.976 -1.806 1.00 96.69 220 ARG A N 1
ATOM 1594 C CA . ARG A 1 220 ? 16.481 2.090 -1.077 1.00 96.69 220 ARG A CA 1
ATOM 1595 C C . ARG A 1 220 ? 16.623 2.449 0.392 1.00 96.69 220 ARG A C 1
ATOM 1597 O O . 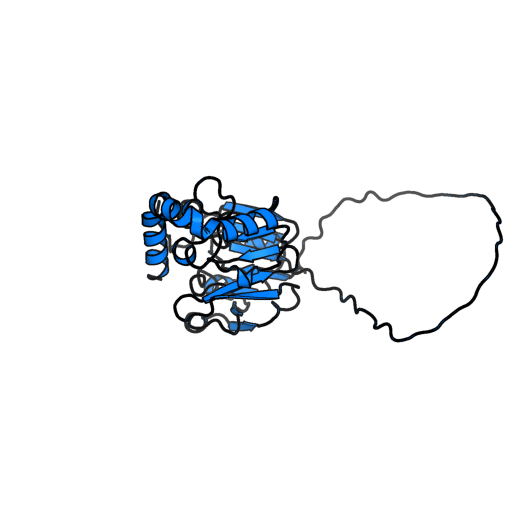ARG A 1 220 ? 16.754 1.553 1.204 1.00 96.69 220 ARG A O 1
ATOM 1604 N N . ALA A 1 221 ? 16.632 3.742 0.710 1.00 96.25 221 ALA A N 1
ATOM 1605 C CA . ALA A 1 221 ? 16.798 4.205 2.082 1.00 96.25 221 ALA A CA 1
ATOM 1606 C C . ALA A 1 221 ? 15.577 3.874 2.951 1.00 96.25 221 ALA A C 1
ATOM 1608 O O . ALA A 1 221 ? 15.754 3.479 4.094 1.00 96.25 221 ALA A O 1
ATOM 1609 N N . ALA A 1 222 ? 14.364 3.992 2.399 1.00 96.38 222 ALA A N 1
ATOM 1610 C CA . ALA A 1 222 ? 13.125 3.713 3.126 1.00 96.38 222 ALA A CA 1
ATOM 1611 C C . ALA A 1 222 ? 12.976 2.227 3.482 1.00 96.38 222 ALA A C 1
ATOM 1613 O O . ALA A 1 222 ? 12.388 1.896 4.503 1.00 96.38 222 ALA A O 1
ATOM 1614 N N . PHE A 1 223 ? 13.535 1.344 2.651 1.00 97.62 223 PHE A N 1
ATOM 1615 C CA . PHE A 1 223 ? 13.454 -0.107 2.821 1.00 97.62 223 PHE A CA 1
ATOM 1616 C C . PHE A 1 223 ? 14.790 -0.750 3.224 1.00 97.62 223 PHE A C 1
ATOM 1618 O O . PHE A 1 223 ? 14.976 -1.957 3.074 1.00 97.62 223 PHE A O 1
ATOM 1625 N N . ALA A 1 224 ? 15.756 0.043 3.688 1.00 95.94 224 ALA A N 1
ATOM 1626 C CA . ALA A 1 224 ? 17.066 -0.470 4.067 1.00 95.94 224 ALA A CA 1
ATOM 1627 C C . ALA A 1 224 ? 16.968 -1.333 5.333 1.00 95.94 224 ALA A C 1
ATOM 1629 O O . ALA A 1 224 ? 16.423 -0.893 6.339 1.00 95.94 224 ALA A O 1
ATOM 1630 N N . GLY A 1 225 ? 17.546 -2.536 5.290 1.00 95.62 225 GLY A N 1
ATOM 1631 C CA . GLY A 1 225 ? 17.616 -3.437 6.446 1.00 95.62 225 GLY A CA 1
ATOM 1632 C C . GLY A 1 225 ? 16.303 -4.134 6.807 1.00 95.62 225 GLY A C 1
ATOM 1633 O O . GLY A 1 225 ? 16.268 -4.827 7.815 1.00 95.62 225 GLY A O 1
ATOM 1634 N N . LEU A 1 226 ? 15.244 -3.967 6.009 1.00 98.06 226 LEU A N 1
ATOM 1635 C CA . LEU A 1 226 ? 14.010 -4.723 6.198 1.00 98.06 226 LEU A CA 1
ATOM 1636 C C . LEU A 1 226 ? 14.196 -6.159 5.708 1.00 98.06 226 LEU A C 1
ATOM 1638 O O . LEU A 1 226 ? 14.698 -6.379 4.603 1.00 98.06 226 LEU A O 1
ATOM 1642 N N . GLU A 1 227 ? 13.712 -7.112 6.495 1.00 98.19 227 GLU A N 1
ATOM 1643 C CA . GLU A 1 227 ? 13.703 -8.537 6.163 1.00 98.19 227 GLU A CA 1
ATOM 1644 C C . GLU A 1 227 ? 12.273 -9.084 6.293 1.00 98.19 227 GLU A C 1
ATOM 1646 O O . GLU A 1 227 ? 11.999 -9.885 7.179 1.00 98.19 227 GLU A O 1
ATOM 1651 N N . PRO A 1 228 ? 11.326 -8.619 5.453 1.00 98.44 228 PRO A N 1
ATOM 1652 C CA . PRO A 1 228 ? 9.947 -9.069 5.541 1.00 98.44 228 PRO A CA 1
ATOM 1653 C C . PRO A 1 228 ? 9.816 -10.538 5.132 1.00 98.44 228 PRO A C 1
ATOM 1655 O O . PRO A 1 228 ? 10.326 -10.954 4.086 1.00 98.44 228 PRO A O 1
ATOM 1658 N N . ASP A 1 229 ? 9.007 -11.276 5.884 1.00 98.38 229 ASP A N 1
ATOM 1659 C CA . ASP A 1 229 ? 8.494 -12.588 5.487 1.00 98.38 229 ASP A CA 1
ATOM 1660 C C . ASP A 1 229 ? 7.449 -12.452 4.377 1.00 98.38 229 ASP A C 1
ATOM 1662 O O . ASP A 1 229 ? 7.282 -13.347 3.547 1.00 98.38 229 ASP A O 1
ATOM 1666 N N . ARG A 1 230 ? 6.729 -11.321 4.348 1.00 98.50 230 ARG A N 1
ATOM 1667 C CA . ARG A 1 230 ? 5.733 -11.025 3.315 1.00 98.50 230 ARG A CA 1
ATOM 1668 C C . ARG A 1 230 ? 5.647 -9.546 2.968 1.00 98.50 230 ARG A C 1
ATOM 1670 O O . ARG A 1 230 ? 5.846 -8.675 3.811 1.00 98.50 230 ARG A O 1
ATOM 1677 N N . ILE A 1 231 ? 5.291 -9.271 1.719 1.00 98.81 231 ILE A N 1
ATOM 1678 C CA . ILE A 1 231 ? 5.084 -7.919 1.202 1.00 98.81 231 ILE A CA 1
ATOM 1679 C C . ILE A 1 231 ? 3.688 -7.832 0.602 1.00 98.81 231 ILE A C 1
ATOM 1681 O O . ILE A 1 231 ? 3.380 -8.523 -0.366 1.00 98.81 231 ILE A O 1
ATOM 1685 N N . LEU A 1 232 ? 2.865 -6.952 1.151 1.00 98.81 232 LEU A N 1
ATOM 1686 C CA . LEU A 1 232 ? 1.573 -6.569 0.606 1.00 98.81 232 LEU A CA 1
ATOM 1687 C C . LEU A 1 232 ? 1.760 -5.290 -0.208 1.00 98.81 232 LEU A C 1
ATOM 1689 O O . LEU A 1 232 ? 2.422 -4.354 0.242 1.00 98.81 232 LEU A O 1
ATOM 1693 N N . VAL A 1 233 ? 1.202 -5.256 -1.415 1.00 98.75 233 VAL A N 1
ATOM 1694 C CA . VAL A 1 233 ? 1.378 -4.132 -2.344 1.00 98.75 233 VAL A CA 1
ATOM 1695 C C . VAL A 1 233 ? 0.048 -3.482 -2.692 1.00 98.75 233 VAL A C 1
ATOM 1697 O O . VAL A 1 233 ? -0.970 -4.165 -2.763 1.00 98.75 233 VAL A O 1
ATOM 1700 N N . GLY A 1 234 ? 0.038 -2.179 -2.966 1.00 98.00 234 GLY A N 1
ATOM 1701 C CA . GLY A 1 234 ? -1.163 -1.480 -3.440 1.00 98.00 234 GLY A CA 1
ATOM 1702 C C . GLY A 1 234 ? -1.525 -1.783 -4.901 1.00 98.00 234 GLY A C 1
ATOM 1703 O O . GLY A 1 234 ? -2.596 -1.372 -5.361 1.00 98.00 234 GLY A O 1
ATOM 1704 N N . HIS A 1 235 ? -0.661 -2.508 -5.621 1.00 98.00 235 HIS A N 1
ATOM 1705 C CA . HIS A 1 235 ? -0.801 -2.864 -7.034 1.00 98.00 235 HIS A CA 1
ATOM 1706 C C . HIS A 1 235 ? -0.359 -4.313 -7.303 1.00 98.00 235 HIS A C 1
ATOM 1708 O O . HIS A 1 235 ? 0.835 -4.586 -7.448 1.00 98.00 235 HIS A O 1
ATOM 1714 N N . GLY A 1 236 ? -1.327 -5.227 -7.434 1.00 98.19 236 GLY A N 1
ATOM 1715 C CA . GLY A 1 236 ? -1.122 -6.668 -7.639 1.00 98.19 236 GLY A CA 1
ATOM 1716 C C . GLY A 1 236 ? -1.251 -7.515 -6.362 1.00 98.19 236 GLY A C 1
ATOM 1717 O O . GLY A 1 236 ? -1.699 -7.025 -5.333 1.00 98.19 236 GLY A O 1
ATOM 1718 N N . ALA A 1 237 ? -0.905 -8.803 -6.449 1.00 98.25 237 ALA A N 1
ATOM 1719 C CA . ALA A 1 237 ? -0.927 -9.747 -5.322 1.00 98.25 237 ALA A CA 1
ATOM 1720 C C . ALA A 1 237 ? 0.293 -9.597 -4.394 1.00 98.25 237 ALA A C 1
ATOM 1722 O O . ALA A 1 237 ? 1.353 -9.134 -4.828 1.00 98.25 237 ALA A O 1
ATOM 1723 N N . GLY A 1 238 ? 0.170 -10.017 -3.137 1.00 98.31 238 GLY A N 1
ATOM 1724 C CA . GLY A 1 238 ? 1.284 -10.026 -2.195 1.00 98.31 238 GLY A CA 1
ATOM 1725 C C . GLY A 1 238 ? 2.400 -11.013 -2.571 1.00 98.31 238 GLY A C 1
ATOM 1726 O O . GLY A 1 238 ? 2.208 -11.972 -3.322 1.00 98.31 238 GLY A O 1
ATOM 1727 N N . VAL A 1 239 ? 3.596 -10.786 -2.027 1.00 98.69 239 VAL A N 1
ATOM 1728 C CA . VAL A 1 239 ? 4.754 -11.687 -2.135 1.00 98.69 239 VAL A CA 1
ATOM 1729 C C . VAL A 1 239 ? 4.980 -12.347 -0.780 1.00 98.69 239 VAL A C 1
ATOM 1731 O O . VAL A 1 239 ? 5.262 -11.651 0.188 1.00 98.69 239 VAL A O 1
ATOM 1734 N N . PHE A 1 240 ? 4.879 -13.675 -0.714 1.00 98.38 240 PHE A N 1
ATOM 1735 C CA . PHE A 1 240 ? 4.961 -14.447 0.541 1.00 98.38 240 PHE A CA 1
ATOM 1736 C C . PHE A 1 240 ? 6.150 -15.410 0.610 1.00 98.38 240 PHE A C 1
ATOM 1738 O O . PHE A 1 240 ? 6.472 -15.936 1.667 1.00 98.38 240 PHE A O 1
ATOM 1745 N N . GLU A 1 241 ? 6.785 -15.685 -0.523 1.00 97.81 241 GLU A N 1
ATOM 1746 C CA . GLU A 1 241 ? 7.949 -16.564 -0.599 1.00 97.81 241 GLU A CA 1
ATOM 1747 C C . GLU A 1 241 ? 9.191 -15.695 -0.792 1.00 97.81 241 GLU A C 1
ATOM 1749 O O . GLU A 1 241 ? 9.205 -14.877 -1.711 1.00 97.81 241 GLU A O 1
ATOM 1754 N N . ASP A 1 242 ? 10.230 -15.864 0.028 1.00 98.31 242 ASP A N 1
ATOM 1755 C CA . ASP A 1 242 ? 11.483 -15.093 -0.070 1.00 98.31 242 ASP A CA 1
ATOM 1756 C C . ASP A 1 242 ? 11.225 -13.594 -0.344 1.00 98.31 242 ASP A C 1
ATOM 1758 O O . ASP A 1 242 ? 11.688 -13.014 -1.334 1.00 98.31 242 ASP A O 1
ATOM 1762 N N . ALA A 1 243 ? 10.349 -12.989 0.466 1.00 98.62 243 ALA A N 1
ATOM 1763 C CA . ALA A 1 243 ? 9.861 -11.643 0.201 1.00 98.62 243 ALA A CA 1
ATOM 1764 C C . ALA A 1 243 ? 10.983 -10.607 0.390 1.00 98.62 243 ALA A C 1
ATOM 1766 O O . ALA A 1 243 ? 11.150 -9.723 -0.455 1.00 98.62 243 ALA A O 1
ATOM 1767 N N . ALA A 1 244 ? 11.831 -10.784 1.407 1.00 98.62 244 ALA A N 1
ATOM 1768 C CA . ALA A 1 244 ? 13.068 -10.026 1.577 1.00 98.62 244 ALA A CA 1
ATOM 1769 C C . ALA A 1 244 ? 13.985 -10.100 0.337 1.00 98.62 244 ALA A C 1
ATOM 1771 O O . ALA A 1 244 ? 14.428 -9.062 -0.168 1.00 98.62 244 ALA A O 1
ATOM 1772 N N . GLY A 1 245 ? 14.216 -11.296 -0.220 1.00 98.50 245 GLY A N 1
ATOM 1773 C CA . GLY A 1 245 ? 15.000 -11.472 -1.445 1.00 98.50 245 GLY A CA 1
ATOM 1774 C C . GLY A 1 245 ? 14.367 -10.790 -2.661 1.00 98.50 245 GLY A C 1
ATOM 1775 O O . GLY A 1 245 ? 15.061 -10.120 -3.434 1.00 98.50 245 GLY A O 1
ATOM 1776 N N . ALA A 1 246 ? 13.040 -10.874 -2.804 1.00 98.62 246 ALA A N 1
ATOM 1777 C CA . ALA A 1 246 ? 12.303 -10.185 -3.863 1.00 98.62 246 ALA A CA 1
ATOM 1778 C C . ALA A 1 246 ? 12.425 -8.652 -3.762 1.00 98.62 246 ALA A C 1
ATOM 1780 O O . ALA A 1 246 ? 12.639 -7.985 -4.779 1.00 98.62 24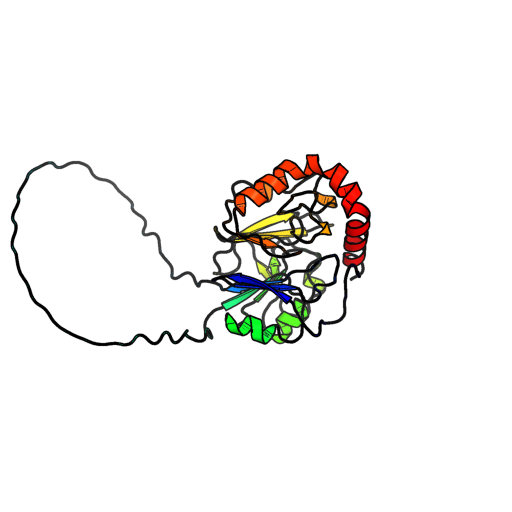6 ALA A O 1
ATOM 1781 N N . LEU A 1 247 ? 12.347 -8.089 -2.551 1.00 98.69 247 LEU A N 1
ATOM 1782 C CA . LEU A 1 247 ? 12.542 -6.657 -2.304 1.00 98.69 247 LEU A CA 1
ATOM 1783 C C . LEU A 1 247 ? 13.967 -6.211 -2.631 1.00 98.69 247 LEU A C 1
ATOM 1785 O O . LEU A 1 247 ? 14.165 -5.219 -3.341 1.00 98.69 247 LEU A O 1
ATOM 1789 N N . ALA A 1 248 ? 14.961 -6.970 -2.166 1.00 98.31 248 ALA A N 1
ATOM 1790 C CA . ALA A 1 248 ? 16.363 -6.697 -2.439 1.00 98.31 248 ALA A CA 1
ATOM 1791 C C . ALA A 1 248 ? 16.659 -6.711 -3.950 1.00 98.31 248 ALA A C 1
ATOM 1793 O O . ALA A 1 248 ? 17.273 -5.766 -4.462 1.00 98.31 248 ALA A O 1
ATOM 1794 N N . ASP A 1 249 ? 16.177 -7.720 -4.690 1.00 98.12 249 ASP A N 1
ATOM 1795 C CA . ASP A 1 249 ? 16.337 -7.773 -6.148 1.00 98.12 249 ASP A CA 1
ATOM 1796 C C . ASP A 1 249 ? 15.627 -6.604 -6.839 1.00 98.12 249 ASP A C 1
ATOM 1798 O O . ASP A 1 249 ? 16.237 -5.949 -7.691 1.00 98.12 249 ASP A O 1
ATOM 1802 N N . ALA A 1 250 ? 14.381 -6.291 -6.463 1.00 98.06 250 ALA A N 1
ATOM 1803 C CA . ALA A 1 250 ? 13.618 -5.190 -7.048 1.00 98.06 250 ALA A CA 1
ATOM 1804 C C . ALA A 1 250 ? 14.384 -3.863 -6.940 1.00 98.06 250 ALA A C 1
ATOM 1806 O O . ALA A 1 250 ? 14.598 -3.167 -7.940 1.00 98.06 250 ALA A O 1
ATOM 1807 N N . LEU A 1 251 ? 14.879 -3.537 -5.743 1.00 98.12 251 LEU A N 1
ATOM 1808 C CA . LEU A 1 251 ? 15.594 -2.293 -5.464 1.00 98.12 251 LEU A CA 1
ATOM 1809 C C . LEU A 1 251 ? 16.996 -2.260 -6.089 1.00 98.12 251 LEU A C 1
ATOM 1811 O O . LEU A 1 251 ? 17.422 -1.223 -6.619 1.00 98.12 251 LEU A O 1
ATOM 1815 N N . ALA A 1 252 ? 17.740 -3.367 -6.056 1.00 97.19 252 ALA A N 1
ATOM 1816 C CA . ALA A 1 252 ? 19.077 -3.452 -6.643 1.00 97.19 252 ALA A CA 1
ATOM 1817 C C . ALA A 1 252 ? 19.024 -3.412 -8.180 1.00 97.19 252 ALA A C 1
ATOM 1819 O O . ALA A 1 252 ? 19.768 -2.658 -8.817 1.00 97.19 252 ALA A O 1
ATOM 1820 N N . GLY A 1 253 ? 18.105 -4.169 -8.780 1.00 96.25 253 GLY A N 1
ATOM 1821 C CA . GLY A 1 253 ? 17.941 -4.306 -10.225 1.00 96.25 253 GLY A CA 1
ATOM 1822 C C . GLY A 1 253 ? 17.182 -3.162 -10.899 1.00 96.25 253 GLY A C 1
ATOM 1823 O O . GLY A 1 253 ? 17.300 -3.005 -12.116 1.00 96.25 253 GLY A O 1
ATOM 1824 N N . SER A 1 254 ? 16.473 -2.330 -10.130 1.00 96.94 254 SER A N 1
ATOM 1825 C CA . SER A 1 254 ? 15.590 -1.258 -10.611 1.00 96.94 254 SER A CA 1
ATOM 1826 C C . SER A 1 254 ? 16.174 -0.418 -11.762 1.00 96.94 254 SER A C 1
ATOM 1828 O O . SER A 1 254 ? 15.629 -0.402 -12.869 1.00 96.94 254 SER A O 1
ATOM 1830 N N . ARG A 1 255 ? 17.347 0.202 -11.546 1.00 97.44 255 ARG A N 1
ATOM 1831 C CA . ARG A 1 255 ? 18.027 1.059 -12.541 1.00 97.44 255 ARG A CA 1
ATOM 1832 C C . ARG A 1 255 ? 18.525 0.283 -13.756 1.00 97.44 255 ARG A C 1
ATOM 1834 O O . ARG A 1 255 ? 18.442 0.769 -14.877 1.00 97.44 255 ARG A O 1
ATOM 1841 N N . ARG A 1 256 ? 19.048 -0.925 -13.532 1.00 96.81 256 ARG A N 1
ATOM 1842 C CA . ARG A 1 256 ? 19.590 -1.792 -14.588 1.00 96.81 256 ARG A CA 1
ATOM 1843 C C . ARG A 1 256 ? 18.484 -2.258 -15.535 1.00 96.81 256 ARG A C 1
ATOM 1845 O O . ARG A 1 256 ? 18.704 -2.336 -16.738 1.00 96.81 256 ARG A O 1
ATOM 1852 N N . ARG A 1 257 ? 17.301 -2.561 -14.994 1.00 96.50 257 ARG A N 1
ATOM 1853 C CA . ARG A 1 257 ? 16.136 -3.033 -15.756 1.00 96.50 257 ARG A CA 1
ATOM 1854 C C . ARG A 1 257 ? 15.281 -1.893 -16.320 1.00 96.50 257 ARG A C 1
ATOM 1856 O O . ARG A 1 257 ? 14.445 -2.154 -17.175 1.00 96.50 257 ARG A O 1
ATOM 1863 N N . PHE A 1 258 ? 15.534 -0.639 -15.933 1.00 97.19 258 PHE A N 1
ATOM 1864 C CA . PHE A 1 258 ? 14.756 0.525 -16.370 1.00 97.19 258 PHE A CA 1
ATOM 1865 C C . PHE A 1 258 ? 14.619 0.682 -17.898 1.00 97.19 258 PHE A C 1
ATOM 1867 O O . PHE A 1 258 ? 13.489 0.861 -18.348 1.00 97.19 258 PHE A O 1
ATOM 1874 N N . PRO A 1 259 ? 15.677 0.553 -18.730 1.00 96.50 259 PRO A N 1
ATOM 1875 C CA . PRO A 1 259 ? 15.512 0.666 -20.183 1.00 96.50 259 PRO A CA 1
ATOM 1876 C C . PRO A 1 259 ? 14.554 -0.383 -20.755 1.00 96.50 259 PRO A C 1
ATOM 1878 O O . PRO A 1 259 ? 13.746 -0.083 -21.630 1.00 96.50 259 PRO A O 1
ATOM 1881 N N . ARG A 1 260 ? 14.614 -1.610 -20.227 1.00 95.94 260 ARG A N 1
ATOM 1882 C CA . ARG A 1 260 ? 13.725 -2.701 -20.627 1.00 95.94 260 ARG A CA 1
ATOM 1883 C C . ARG A 1 260 ? 12.294 -2.453 -20.145 1.00 95.94 260 ARG A C 1
ATOM 1885 O O . ARG A 1 260 ? 11.376 -2.572 -20.947 1.00 95.94 260 ARG A O 1
ATOM 1892 N N . ALA A 1 261 ? 12.123 -2.026 -18.894 1.00 95.31 261 ALA A N 1
ATOM 1893 C CA . ALA A 1 261 ? 10.825 -1.664 -18.322 1.00 95.31 261 ALA A CA 1
ATOM 1894 C C . ALA A 1 261 ? 10.132 -0.554 -19.126 1.00 95.31 261 ALA A C 1
ATOM 1896 O O . ALA A 1 261 ? 8.932 -0.612 -19.379 1.00 95.31 261 ALA A O 1
ATOM 1897 N N . LEU A 1 262 ? 10.896 0.437 -19.597 1.00 95.69 262 LEU A N 1
ATOM 1898 C CA . LEU A 1 262 ? 10.376 1.515 -20.434 1.00 95.69 262 LEU A CA 1
ATOM 1899 C C . LEU A 1 262 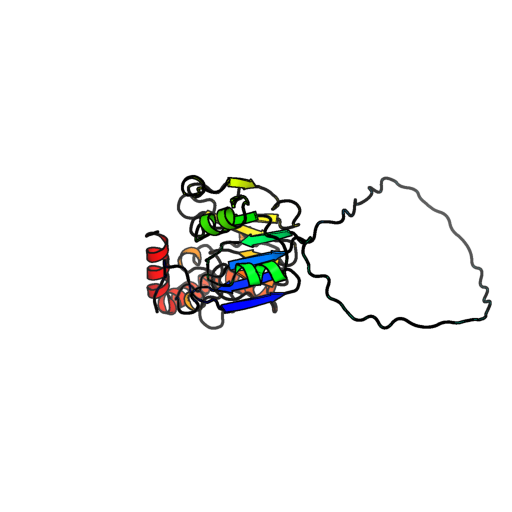? 9.841 0.994 -21.778 1.00 95.69 262 LEU A C 1
ATOM 1901 O O . LEU A 1 262 ? 8.804 1.466 -22.245 1.00 95.69 262 LEU A O 1
ATOM 1905 N N . VAL A 1 263 ? 10.527 0.023 -22.388 1.00 96.00 263 VAL A N 1
ATOM 1906 C CA . VAL A 1 263 ? 10.097 -0.608 -23.646 1.00 96.00 263 VAL A CA 1
ATOM 1907 C C . VAL A 1 263 ? 8.876 -1.503 -23.436 1.00 96.00 263 VAL A C 1
ATOM 1909 O O . VAL A 1 263 ? 7.930 -1.413 -24.215 1.00 96.00 263 VAL A O 1
ATOM 1912 N N . GLU A 1 264 ? 8.887 -2.344 -22.401 1.00 94.19 264 GLU A N 1
ATOM 1913 C CA . GLU A 1 264 ? 7.815 -3.310 -22.129 1.00 94.19 264 GLU A CA 1
ATOM 1914 C C . GLU A 1 264 ? 6.535 -2.612 -21.633 1.00 94.19 264 GLU A C 1
ATOM 1916 O O . GLU A 1 264 ? 5.452 -2.859 -22.164 1.00 94.19 264 GLU A O 1
ATOM 1921 N N . ASN A 1 265 ? 6.659 -1.675 -20.686 1.00 94.62 265 ASN A N 1
ATOM 1922 C CA . ASN A 1 265 ? 5.522 -1.156 -19.918 1.00 94.62 265 ASN A CA 1
ATOM 1923 C C . ASN A 1 265 ? 5.305 0.358 -20.026 1.00 94.62 265 ASN A C 1
ATOM 1925 O O . ASN A 1 265 ? 4.250 0.849 -19.622 1.00 94.62 265 ASN A O 1
ATOM 1929 N N . GLY A 1 266 ? 6.234 1.120 -20.615 1.00 92.00 266 GLY A N 1
ATOM 1930 C CA . GLY A 1 266 ? 6.227 2.589 -20.554 1.00 92.00 266 GLY A CA 1
ATOM 1931 C C . GLY A 1 266 ? 4.922 3.258 -20.981 1.00 92.00 266 GLY A C 1
ATOM 1932 O O . GLY A 1 266 ? 4.433 4.172 -20.319 1.00 92.00 266 GLY A O 1
ATOM 1933 N N . ARG A 1 267 ? 4.296 2.768 -22.057 1.00 92.25 267 ARG A N 1
ATOM 1934 C CA . ARG A 1 267 ? 3.002 3.292 -22.533 1.00 92.25 267 ARG A CA 1
ATOM 1935 C C . ARG A 1 267 ? 1.832 2.937 -21.620 1.00 92.25 267 ARG A C 1
ATOM 1937 O O . ARG A 1 267 ? 0.837 3.658 -21.593 1.00 92.25 267 ARG A O 1
ATOM 1944 N N . ALA A 1 268 ? 1.884 1.785 -20.964 1.00 90.50 268 ALA A N 1
ATOM 1945 C CA . ALA A 1 268 ? 0.824 1.340 -20.075 1.00 90.50 268 ALA A CA 1
ATOM 1946 C C . ALA A 1 268 ? 0.921 2.066 -18.727 1.00 90.50 268 ALA A C 1
ATOM 1948 O O . ALA A 1 268 ? -0.080 2.632 -18.299 1.00 90.50 268 ALA A O 1
ATOM 1949 N N . GLU A 1 269 ? 2.118 2.188 -18.149 1.00 88.50 269 GLU A N 1
ATOM 1950 C CA . GLU A 1 269 ? 2.326 2.968 -16.923 1.00 88.50 269 GLU A CA 1
ATOM 1951 C C . GLU A 1 269 ? 2.021 4.458 -17.108 1.00 88.50 269 GLU A C 1
ATOM 1953 O O . GLU A 1 269 ? 1.344 5.046 -16.270 1.00 88.50 269 GLU A O 1
ATOM 1958 N N . ALA A 1 270 ? 2.410 5.072 -18.233 1.00 89.25 270 ALA A N 1
ATOM 1959 C CA . ALA A 1 270 ? 2.055 6.468 -18.505 1.00 89.25 270 ALA A CA 1
ATOM 1960 C C . ALA A 1 270 ? 0.529 6.694 -18.527 1.00 89.25 270 ALA A C 1
ATOM 1962 O O . ALA A 1 270 ? 0.045 7.717 -18.042 1.00 89.25 270 ALA A O 1
ATOM 1963 N N . ARG A 1 271 ? -0.244 5.729 -19.051 1.00 88.94 271 ARG A N 1
ATOM 1964 C CA . ARG A 1 271 ? -1.715 5.778 -19.013 1.00 88.94 271 ARG A CA 1
ATOM 1965 C C . ARG A 1 271 ? -2.258 5.601 -17.596 1.00 88.94 271 ARG A C 1
ATOM 1967 O O . ARG A 1 271 ? -3.221 6.280 -17.256 1.00 88.94 271 ARG A O 1
ATOM 1974 N N . SER A 1 272 ? -1.654 4.731 -16.788 1.00 86.44 272 SER A N 1
ATOM 1975 C CA . SER A 1 272 ? -2.016 4.543 -15.377 1.00 86.44 272 SER A CA 1
ATOM 1976 C C . SER A 1 272 ? -1.790 5.815 -14.558 1.00 86.44 272 SER A C 1
ATOM 1978 O O . SER A 1 272 ? -2.705 6.265 -13.876 1.00 86.44 272 SER A O 1
ATOM 1980 N N . VAL A 1 273 ? -0.623 6.455 -14.701 1.00 85.19 273 VAL A N 1
ATOM 1981 C CA . VAL A 1 273 ? -0.306 7.724 -14.021 1.00 85.19 273 VAL A CA 1
ATOM 1982 C C . VAL A 1 273 ? -1.285 8.822 -14.433 1.00 85.19 273 VAL A C 1
ATOM 1984 O O . VAL A 1 273 ? -1.827 9.515 -13.577 1.00 85.19 273 VAL A O 1
ATOM 1987 N N . LEU A 1 274 ? -1.576 8.955 -15.731 1.00 85.62 274 LEU A N 1
ATOM 1988 C CA . LEU A 1 274 ? -2.557 9.935 -16.198 1.00 85.62 274 LEU A CA 1
ATOM 1989 C C . LEU A 1 274 ? -3.952 9.670 -15.609 1.00 85.62 274 LEU A C 1
ATOM 1991 O O . LEU A 1 274 ? -4.613 10.602 -15.165 1.00 85.62 274 LEU A O 1
ATOM 1995 N N . ALA A 1 275 ? -4.383 8.407 -15.555 1.00 82.06 275 ALA A N 1
ATOM 1996 C CA . ALA A 1 275 ? -5.666 8.033 -14.965 1.00 82.06 275 ALA A CA 1
ATOM 1997 C C . ALA A 1 275 ? -5.734 8.285 -13.446 1.00 82.06 275 ALA A C 1
ATOM 1999 O O . ALA A 1 275 ? -6.820 8.537 -12.924 1.00 82.06 275 ALA A O 1
ATOM 2000 N N . ALA A 1 276 ? -4.604 8.232 -12.735 1.00 81.00 276 ALA A N 1
ATOM 2001 C CA . ALA A 1 276 ? -4.526 8.580 -11.317 1.00 81.00 276 ALA A CA 1
ATOM 2002 C C . ALA A 1 276 ? -4.644 10.096 -11.071 1.00 81.00 276 ALA A C 1
ATOM 2004 O O . ALA A 1 276 ? -5.230 10.502 -10.073 1.00 81.00 276 ALA A O 1
ATOM 2005 N N . LEU A 1 277 ? -4.145 10.925 -11.995 1.00 80.56 277 LEU A N 1
ATOM 2006 C CA . LEU A 1 277 ? -4.193 12.392 -11.901 1.00 80.56 277 LEU A CA 1
ATOM 2007 C C . LEU A 1 277 ? -5.564 13.003 -12.243 1.00 80.56 277 LEU A C 1
ATOM 2009 O O . LEU A 1 277 ? -5.793 14.172 -11.951 1.00 80.56 277 LEU A O 1
ATOM 2013 N N . CYS A 1 278 ? -6.457 12.255 -12.895 1.00 68.19 278 CYS A N 1
ATOM 2014 C CA . CYS A 1 278 ? -7.767 12.742 -13.350 1.00 68.19 278 CYS A CA 1
ATOM 2015 C C . CYS A 1 278 ? -8.932 12.418 -12.390 1.00 68.19 278 CYS A C 1
ATOM 2017 O O . CYS A 1 278 ? -10.085 12.418 -12.822 1.00 68.19 278 CYS A O 1
ATOM 2019 N N . THR A 1 279 ? -8.641 12.117 -11.124 1.00 58.41 279 THR A N 1
ATOM 2020 C CA . THR A 1 279 ? -9.621 11.793 -10.065 1.00 58.41 279 THR A CA 1
ATOM 2021 C C . THR A 1 279 ? -9.536 12.773 -8.922 1.00 58.41 279 THR A C 1
ATOM 2023 O O . THR A 1 279 ? -10.602 13.006 -8.314 1.00 58.41 279 THR A O 1
#

Sequence (279 aa):
MPAKVTSRASEYRVIDRFPGGVGWIAHPEETMQRASHALVADGTSGTTAAGNDGGGDAGSGADGESDVDAESGVDESGAGGGETEVGADRAVWVVDPVDAAGIDELIAEYGTVAGVVVLSSYHRRDADALARRHGVAVHLPRDMRGVAAELHAPVERFDGALADTGYELLAVSTRPGWQEFALYDGTTLVASDSVGTAPVWLTGAERLGVLLLVRPFPPRAAFAGLEPDRILVGHGAGVFEDAAGALADALAGSRRRFPRALVENGRAEARSVLAALCT

pLDDT: mean 85.09, std 22.33, range [29.53, 98.88]